Protein AF-A0A7J8VJ59-F1 (afdb_monomer_lite)

Foldseek 3Di:
DAVDDDDDDDDPVSCCCDCPVVNLVNVFADQDPLCCLPPVHQLNLVRHGDDPSNVVVVVCCCVPPVDPVNVVVLVVVLVVLVVVLVVVVVVCVVVVHDDDVVVSVVVSVQQSCCCSPQVDGDDPLDDCPVLVVVSVVLVPDDFCCSNPVVCNVVTPSVVVSVVSSVVVVPRPCDPRPDDDDPDDDDPPDDDPDDPDDPPDDDDDDDDDDDDDDDDDPDPPVVVPPPPD

InterPro domains:
  IPR001128 Cytochrome P450 [PF00067] (1-154)
  IPR036396 Cytochrome P450 superfamily [G3DSA:1.10.630.10] (1-168)
  IPR036396 Cytochrome P450 superfamily [SSF48264] (1-158)

Sequence (228 aa):
LGNVPTIVVSSPEAAELFLKIHDVVFASRPKLQFADYVSYGNKGLAFAPYGSFWRTVRKWCTLQLLSSSKVELFEPIRRREVESLVDRIKRAAASGQVVDLSAKAVELMENIMYRMIIGRSKDDKFDLKPLIQQALRLSGHFNIADYVPFLAPLDLQRKILEHVWLGVMAMPLQPYSVGPTYSVKLPAKLPPLAPVSLSSWHLSPTPPSQISGPIVSTSASSYYRRLF

Organism: NCBI:txid34286

Radius of gyration: 25.22 Å; chains: 1; bounding box: 72×52×59 Å

Structure (mmCIF, N/CA/C/O backbone):
data_AF-A0A7J8VJ59-F1
#
_entry.id   AF-A0A7J8VJ59-F1
#
loop_
_atom_site.group_PDB
_atom_site.id
_atom_site.type_symbol
_atom_site.label_atom_id
_atom_site.label_alt_id
_atom_site.label_comp_id
_atom_site.label_asym_id
_atom_site.label_entity_id
_atom_site.label_seq_id
_atom_site.pdbx_PDB_ins_code
_atom_site.Cartn_x
_atom_site.Cartn_y
_atom_site.Cartn_z
_atom_site.occupancy
_atom_site.B_iso_or_equiv
_atom_site.auth_seq_id
_atom_site.auth_comp_id
_atom_site.auth_asym_id
_atom_site.auth_atom_id
_atom_site.pdbx_PDB_model_num
ATOM 1 N N . LEU A 1 1 ? -1.818 -11.986 -20.210 1.00 77.94 1 LEU A N 1
ATOM 2 C CA . LEU A 1 1 ? -3.258 -12.224 -20.040 1.00 77.94 1 LEU A CA 1
ATOM 3 C C . LEU A 1 1 ? -3.945 -11.541 -21.214 1.00 77.94 1 LEU A C 1
ATOM 5 O O . LEU A 1 1 ? -3.564 -10.422 -21.541 1.00 77.94 1 LEU A O 1
ATOM 9 N N . GLY A 1 2 ? -4.864 -12.225 -21.899 1.00 88.12 2 GLY A N 1
ATOM 10 C CA . GLY A 1 2 ? -5.264 -11.831 -23.256 1.00 88.12 2 GLY A CA 1
ATOM 11 C C . GLY A 1 2 ? -4.088 -11.952 -24.231 1.00 88.12 2 GLY A C 1
ATOM 12 O O . GLY A 1 2 ? -3.337 -12.924 -24.169 1.00 88.12 2 GLY A O 1
ATOM 13 N N . ASN A 1 3 ? -3.881 -10.933 -25.062 1.00 90.12 3 ASN A N 1
ATOM 14 C CA . ASN A 1 3 ? -2.797 -10.868 -26.048 1.00 90.12 3 ASN A CA 1
ATOM 15 C C . ASN A 1 3 ? -1.495 -10.273 -25.493 1.00 90.12 3 ASN A C 1
ATOM 17 O O . ASN A 1 3 ? -0.516 -10.141 -26.225 1.00 90.12 3 ASN A O 1
ATOM 21 N N . VAL A 1 4 ? -1.467 -9.906 -24.211 1.00 90.19 4 VAL A N 1
ATOM 22 C CA . VAL A 1 4 ? -0.255 -9.434 -23.539 1.00 90.19 4 VAL A CA 1
ATOM 23 C C . VAL A 1 4 ? 0.496 -10.636 -22.955 1.00 90.19 4 VAL A C 1
ATOM 25 O O . VAL A 1 4 ? -0.080 -11.354 -22.130 1.00 90.19 4 VAL A O 1
ATOM 28 N N . PRO A 1 5 ? 1.769 -10.882 -23.322 1.00 92.44 5 PRO A N 1
ATOM 29 C CA . PRO A 1 5 ? 2.584 -11.912 -22.684 1.00 92.44 5 PRO A CA 1
ATOM 30 C C . PRO A 1 5 ? 2.655 -11.698 -21.170 1.00 92.44 5 PRO A C 1
ATOM 32 O O . PRO A 1 5 ? 2.843 -10.581 -20.689 1.00 92.44 5 PRO A O 1
ATOM 35 N N . THR A 1 6 ? 2.460 -12.757 -20.389 1.00 92.69 6 THR A N 1
ATOM 36 C CA . THR A 1 6 ? 2.455 -12.658 -18.925 1.00 92.69 6 THR A CA 1
ATOM 37 C C . THR A 1 6 ? 3.069 -13.898 -18.318 1.00 92.69 6 THR A C 1
ATOM 39 O O . THR A 1 6 ? 2.738 -15.013 -18.711 1.00 92.69 6 THR A O 1
ATOM 42 N N . ILE A 1 7 ? 3.935 -13.679 -17.336 1.00 93.38 7 ILE A N 1
ATOM 43 C CA . ILE A 1 7 ? 4.539 -14.729 -16.527 1.00 93.38 7 ILE A CA 1
ATOM 44 C C . ILE A 1 7 ? 3.836 -14.708 -15.174 1.00 93.38 7 ILE A C 1
ATOM 46 O O . ILE A 1 7 ? 3.768 -13.663 -14.525 1.00 93.38 7 ILE A O 1
ATOM 50 N N . VAL A 1 8 ? 3.297 -15.854 -14.765 1.00 95.19 8 VAL A N 1
ATOM 51 C CA . VAL A 1 8 ? 2.696 -16.029 -13.440 1.00 95.19 8 VAL A CA 1
ATOM 52 C C . VAL A 1 8 ? 3.742 -16.659 -12.530 1.00 95.19 8 VAL A C 1
ATOM 54 O O . VAL A 1 8 ? 4.253 -17.736 -12.821 1.00 95.19 8 VAL A O 1
ATOM 57 N N . VAL A 1 9 ? 4.066 -15.973 -11.436 1.00 95.50 9 VAL A N 1
ATOM 58 C CA . VAL A 1 9 ? 5.012 -16.447 -10.421 1.00 95.50 9 VAL A CA 1
ATOM 59 C C . VAL A 1 9 ? 4.211 -16.966 -9.230 1.00 95.50 9 VAL A C 1
ATOM 61 O O . VAL A 1 9 ? 3.488 -16.199 -8.599 1.00 95.50 9 VAL A O 1
ATOM 64 N N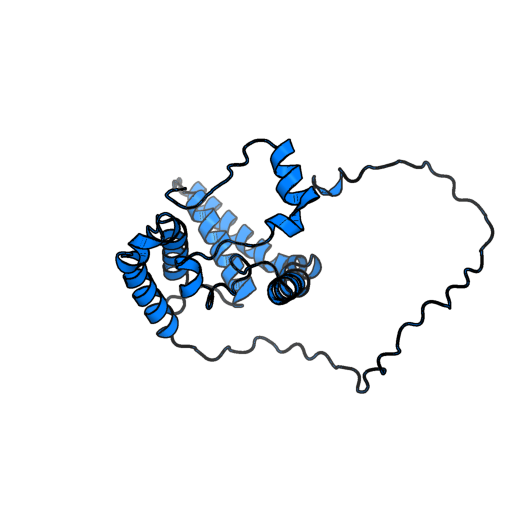 . SER A 1 10 ? 4.320 -18.264 -8.935 1.00 96.69 10 SER A N 1
ATOM 65 C CA . SER A 1 10 ? 3.472 -18.950 -7.943 1.00 96.69 10 SER A CA 1
ATOM 66 C C . SER A 1 10 ? 4.243 -19.794 -6.920 1.00 96.69 10 SER A C 1
ATOM 68 O O . SER A 1 10 ? 3.649 -20.644 -6.263 1.00 96.69 10 SER A O 1
ATOM 70 N N . SER A 1 11 ? 5.552 -19.574 -6.770 1.00 98.06 11 SER A N 1
ATOM 71 C CA . SER A 1 11 ? 6.395 -20.235 -5.760 1.00 98.06 11 SER A CA 1
ATOM 72 C C . SER A 1 11 ? 7.291 -19.217 -5.043 1.00 98.06 11 SER A C 1
ATOM 74 O O . SER A 1 11 ? 7.758 -18.286 -5.712 1.00 98.06 11 SER A O 1
ATOM 76 N N . PRO A 1 12 ? 7.588 -19.390 -3.741 1.00 98.06 12 PRO A N 1
ATOM 77 C CA . PRO A 1 12 ? 8.478 -18.498 -2.995 1.00 98.06 12 PRO A CA 1
ATOM 78 C C . PRO A 1 12 ? 9.868 -18.342 -3.623 1.00 98.06 12 PRO A C 1
ATOM 80 O O . PRO A 1 12 ? 10.374 -17.227 -3.709 1.00 98.06 12 PRO A O 1
ATOM 83 N N . GLU A 1 13 ? 10.452 -19.429 -4.128 1.00 97.88 13 GLU A N 1
ATOM 84 C CA . GLU A 1 13 ? 11.793 -19.452 -4.724 1.00 97.88 13 GLU A CA 1
ATOM 85 C C . GLU A 1 13 ? 11.830 -18.592 -5.994 1.00 97.88 13 GLU A C 1
ATOM 87 O O . GLU A 1 13 ? 12.698 -17.737 -6.171 1.00 97.88 13 GLU A O 1
ATOM 92 N N . ALA A 1 14 ? 10.826 -18.750 -6.860 1.00 97.06 14 ALA A N 1
ATOM 93 C CA . ALA A 1 14 ? 10.665 -17.892 -8.030 1.00 97.06 14 ALA A CA 1
ATOM 94 C C . ALA A 1 14 ? 10.356 -16.434 -7.645 1.00 97.06 14 ALA A C 1
ATOM 96 O O . ALA A 1 14 ? 10.884 -15.516 -8.266 1.00 97.06 14 ALA A O 1
ATOM 97 N N . ALA A 1 15 ? 9.554 -16.184 -6.607 1.00 97.06 15 ALA A N 1
ATOM 98 C CA . ALA A 1 15 ? 9.306 -14.822 -6.135 1.00 97.06 15 ALA A CA 1
ATOM 99 C C . ALA A 1 15 ? 10.597 -14.147 -5.638 1.00 97.06 15 ALA A C 1
ATOM 101 O O . ALA A 1 15 ? 10.807 -12.969 -5.923 1.00 97.06 15 ALA A O 1
ATOM 102 N N . GLU A 1 16 ? 11.491 -14.881 -4.969 1.00 97.75 16 GLU A N 1
ATOM 103 C CA . GLU A 1 16 ? 12.802 -14.371 -4.556 1.00 97.75 16 GLU A CA 1
ATOM 104 C C . GLU A 1 16 ? 13.665 -13.976 -5.762 1.00 97.75 16 GLU A C 1
ATOM 106 O O . GLU A 1 16 ? 14.257 -12.890 -5.769 1.00 97.75 16 GLU A O 1
ATOM 111 N N . LEU A 1 17 ? 13.679 -14.797 -6.818 1.00 97.19 17 LEU A N 1
ATOM 112 C CA . LEU A 1 17 ? 14.404 -14.474 -8.050 1.00 97.19 17 LEU A CA 1
ATOM 113 C C . LEU A 1 17 ? 13.934 -13.140 -8.649 1.00 97.19 17 LEU A C 1
ATOM 115 O O . LEU A 1 17 ? 14.761 -12.296 -8.991 1.00 97.19 17 LEU A O 1
ATOM 119 N N . PHE A 1 18 ? 12.621 -12.917 -8.737 1.00 95.69 18 PHE A N 1
ATOM 120 C CA . PHE A 1 18 ? 12.052 -11.727 -9.380 1.00 95.69 18 PHE A CA 1
ATOM 121 C C . PHE A 1 18 ? 12.072 -10.478 -8.494 1.00 95.69 18 PHE A C 1
ATOM 123 O O . PHE A 1 18 ? 12.297 -9.380 -8.996 1.00 95.69 18 PHE A O 1
ATOM 130 N N . LEU A 1 19 ? 11.802 -10.620 -7.194 1.00 95.25 19 LEU A N 1
ATOM 131 C CA . LEU A 1 19 ? 11.564 -9.488 -6.290 1.00 95.25 19 LEU A CA 1
ATOM 132 C C . LEU A 1 19 ? 12.788 -9.082 -5.466 1.00 95.25 19 LEU A C 1
ATOM 134 O O . LEU A 1 19 ? 12.743 -8.038 -4.816 1.00 95.25 19 LEU A O 1
ATOM 138 N N . LYS 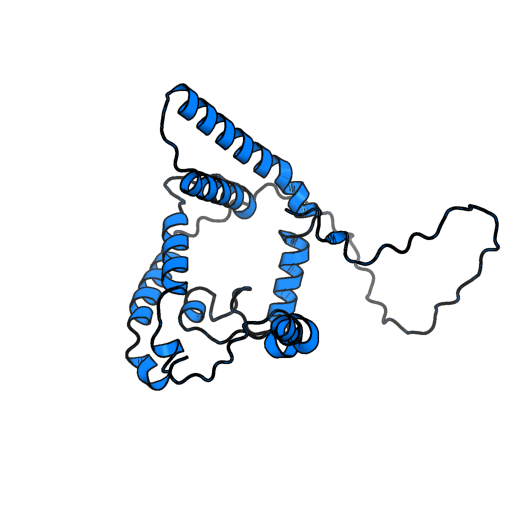A 1 20 ? 13.857 -9.888 -5.469 1.00 95.81 20 LYS A N 1
ATOM 139 C CA . LYS A 1 20 ? 15.080 -9.621 -4.699 1.00 95.81 20 LYS A CA 1
ATOM 140 C C . LYS A 1 20 ? 16.347 -9.760 -5.533 1.00 95.81 20 LYS A C 1
ATOM 142 O O . LYS A 1 20 ? 17.173 -8.858 -5.503 1.00 95.81 20 LYS A O 1
ATOM 147 N N . ILE A 1 21 ? 16.518 -10.868 -6.254 1.00 97.50 21 ILE A N 1
ATOM 148 C CA . ILE A 1 21 ? 17.768 -11.127 -6.995 1.00 97.50 21 ILE A CA 1
ATOM 149 C C . ILE A 1 21 ? 17.826 -10.288 -8.279 1.00 97.50 21 ILE A C 1
ATOM 151 O O . ILE A 1 21 ? 18.851 -9.682 -8.583 1.00 97.50 21 ILE A O 1
ATOM 155 N N . HIS A 1 22 ? 16.714 -10.214 -9.009 1.00 96.44 22 HIS A N 1
ATOM 156 C CA . HIS A 1 22 ? 16.568 -9.438 -10.244 1.00 96.44 22 HIS A CA 1
ATOM 157 C C . HIS A 1 22 ? 15.553 -8.297 -10.092 1.00 96.44 22 HIS A C 1
ATOM 159 O O . HIS A 1 22 ? 14.900 -7.897 -11.058 1.00 96.44 22 HIS A O 1
ATOM 165 N N . ASP A 1 23 ? 15.428 -7.757 -8.879 1.00 95.06 23 ASP A N 1
ATOM 166 C CA . ASP A 1 23 ? 14.403 -6.783 -8.502 1.00 95.06 23 ASP A CA 1
ATOM 167 C C . ASP A 1 23 ? 14.378 -5.552 -9.418 1.00 95.06 23 ASP A C 1
ATOM 169 O O . ASP A 1 23 ? 13.312 -5.157 -9.878 1.00 95.06 23 ASP A O 1
ATOM 173 N N . VAL A 1 24 ? 15.536 -4.985 -9.767 1.00 95.06 24 VAL A N 1
ATOM 174 C CA . VAL A 1 24 ? 15.641 -3.812 -10.650 1.00 95.06 24 VAL A CA 1
ATOM 175 C C . VAL A 1 24 ? 15.136 -4.107 -12.065 1.00 95.06 24 VAL A C 1
ATOM 177 O O . VAL A 1 24 ? 14.508 -3.240 -12.673 1.00 95.06 24 VAL A O 1
ATOM 180 N N . VAL A 1 25 ? 15.367 -5.319 -12.582 1.00 95.00 25 VAL A N 1
ATOM 181 C CA . VAL A 1 25 ? 14.930 -5.724 -13.932 1.00 95.00 25 VAL A CA 1
ATOM 182 C C . VAL A 1 25 ? 13.403 -5.786 -14.000 1.00 95.00 25 VAL A C 1
ATOM 184 O O . VAL A 1 25 ? 12.806 -5.320 -14.968 1.00 95.00 25 VAL A O 1
ATOM 187 N N . PHE A 1 26 ? 12.766 -6.287 -12.939 1.00 94.00 26 PHE A N 1
ATOM 188 C CA . PHE A 1 26 ? 11.311 -6.440 -12.847 1.00 94.00 26 PHE A CA 1
ATOM 189 C C . PHE A 1 26 ? 10.613 -5.307 -12.075 1.00 94.00 26 PHE A C 1
ATOM 191 O O . PHE A 1 26 ? 9.405 -5.358 -11.840 1.00 94.00 26 PHE A O 1
ATOM 198 N N . ALA A 1 27 ? 11.341 -4.256 -11.688 1.00 92.81 27 ALA A N 1
ATOM 199 C CA . ALA A 1 27 ? 10.789 -3.169 -10.883 1.00 92.81 27 ALA A CA 1
ATOM 200 C C . ALA A 1 27 ? 9.808 -2.285 -11.664 1.00 92.81 27 ALA A C 1
ATOM 202 O O . ALA A 1 27 ? 8.946 -1.641 -11.057 1.00 92.81 27 ALA A O 1
ATOM 203 N N . SER A 1 28 ? 9.942 -2.218 -12.991 1.00 93.50 28 SER A N 1
ATOM 204 C CA . SER A 1 28 ? 9.100 -1.353 -13.815 1.00 93.50 28 SER A CA 1
ATOM 205 C C . SER A 1 28 ? 7.656 -1.852 -13.871 1.00 93.50 28 SER A C 1
ATOM 207 O O . SER A 1 28 ? 7.400 -3.052 -13.946 1.00 93.50 28 SER A O 1
ATOM 209 N N . ARG A 1 29 ? 6.697 -0.925 -13.819 1.00 89.44 29 ARG A N 1
ATOM 210 C CA . ARG A 1 29 ? 5.266 -1.232 -13.901 1.00 89.44 29 ARG A CA 1
ATOM 211 C C . ARG A 1 29 ? 4.780 -1.177 -15.351 1.00 89.44 29 ARG A C 1
ATOM 213 O O . ARG A 1 29 ? 5.228 -0.302 -16.098 1.00 89.44 29 ARG A O 1
ATOM 220 N N . PRO A 1 30 ? 3.873 -2.084 -15.760 1.00 86.88 30 PRO A N 1
ATOM 221 C CA . PRO A 1 30 ? 3.202 -1.957 -17.045 1.00 86.88 30 PRO A CA 1
ATOM 222 C C . PRO A 1 30 ? 2.362 -0.677 -17.056 1.00 86.88 30 PRO A C 1
ATOM 224 O O . PRO A 1 30 ? 1.820 -0.271 -16.027 1.00 86.88 30 PRO A O 1
ATOM 227 N N . LYS A 1 31 ? 2.250 -0.042 -18.224 1.00 83.81 31 LYS A N 1
ATOM 228 C CA . LYS A 1 31 ? 1.341 1.092 -18.403 1.00 83.81 31 LYS A CA 1
ATOM 229 C C . LYS A 1 31 ? -0.087 0.565 -18.418 1.00 83.81 31 LYS A C 1
ATOM 231 O O . LYS A 1 31 ? -0.412 -0.257 -19.269 1.00 83.81 31 LYS A O 1
ATOM 236 N N . LEU A 1 32 ? -0.900 1.043 -17.484 1.00 83.94 32 LEU A N 1
ATOM 237 C CA . LEU A 1 32 ? -2.322 0.720 -17.393 1.00 83.94 32 LEU A CA 1
ATOM 238 C C . LEU A 1 32 ? -3.135 1.942 -17.810 1.00 83.94 32 LEU A C 1
ATOM 240 O O . LEU A 1 32 ? -2.814 3.052 -17.367 1.00 83.94 32 LEU A O 1
ATOM 244 N N . GLN A 1 33 ? -4.203 1.741 -18.589 1.00 81.81 33 GLN A N 1
ATOM 245 C CA . GLN A 1 33 ? -5.102 2.835 -18.978 1.00 81.81 33 GLN A CA 1
ATOM 246 C C . GLN A 1 33 ? -5.648 3.554 -17.744 1.00 81.81 33 GLN A C 1
ATOM 248 O O . GLN A 1 33 ? -5.539 4.771 -17.640 1.00 81.81 33 GLN A O 1
ATOM 253 N N . PHE A 1 34 ? -6.141 2.806 -16.752 1.00 82.81 34 PHE A N 1
ATOM 254 C CA . PHE A 1 34 ? -6.623 3.359 -15.482 1.00 82.81 34 PHE A CA 1
ATOM 255 C C . PHE A 1 34 ? -5.631 4.354 -14.859 1.00 82.81 34 PHE A C 1
ATOM 257 O O . PHE A 1 34 ? -5.996 5.474 -14.493 1.00 82.81 34 PHE A O 1
ATOM 264 N N . ALA A 1 35 ? -4.362 3.957 -14.773 1.00 83.00 35 ALA A N 1
ATOM 265 C CA . ALA A 1 35 ? -3.328 4.741 -14.124 1.00 83.00 35 ALA A CA 1
ATOM 266 C C . ALA A 1 35 ? -2.921 5.989 -14.927 1.00 83.00 35 ALA A C 1
ATOM 268 O O . ALA A 1 35 ? -2.471 6.964 -14.319 1.00 83.00 35 ALA A O 1
ATOM 269 N N . ASP A 1 36 ? -3.124 6.029 -16.247 1.00 81.38 36 ASP A N 1
ATOM 270 C CA . ASP A 1 36 ? -2.938 7.265 -17.015 1.00 81.38 36 ASP A CA 1
ATOM 271 C C . ASP A 1 36 ? -3.906 8.362 -16.549 1.00 81.38 36 ASP A C 1
ATOM 273 O O . ASP A 1 36 ? -3.476 9.490 -16.295 1.00 81.38 36 ASP A O 1
ATOM 277 N N . TYR A 1 37 ? -5.176 8.015 -16.328 1.00 77.06 37 TYR A N 1
ATOM 278 C CA . TYR A 1 37 ? -6.196 8.972 -15.895 1.00 77.06 37 TYR A CA 1
ATOM 279 C C . TYR A 1 37 ? -6.046 9.365 -14.425 1.00 77.06 37 TYR A C 1
ATOM 281 O O . TYR A 1 37 ? -6.072 10.550 -14.094 1.00 77.06 37 TYR A O 1
ATOM 289 N N . VAL A 1 38 ? -5.870 8.392 -13.524 1.00 75.50 38 VAL A N 1
ATOM 290 C CA . VAL A 1 38 ? -5.923 8.673 -12.077 1.00 75.50 38 VAL A CA 1
ATOM 291 C C . VAL A 1 38 ? -4.580 9.044 -11.454 1.00 75.50 38 VAL A C 1
ATOM 293 O O . VAL A 1 38 ? -4.546 9.532 -10.328 1.00 75.50 38 VAL A O 1
ATOM 296 N N . SER A 1 39 ? -3.460 8.797 -12.143 1.00 78.38 39 SER A N 1
ATOM 297 C CA . SER A 1 39 ? -2.120 8.968 -11.566 1.00 78.38 39 SER A CA 1
ATOM 298 C C . SER A 1 39 ? -1.230 9.947 -12.338 1.00 78.38 39 SER A C 1
ATOM 300 O O . SER A 1 39 ? -0.014 9.778 -12.392 1.00 78.38 39 SER A O 1
ATOM 302 N N . TYR A 1 40 ? -1.827 11.004 -12.899 1.00 75.88 40 TYR A N 1
ATOM 303 C CA . TYR A 1 40 ? -1.125 12.067 -13.636 1.00 75.88 40 TYR A CA 1
ATOM 304 C C . TYR A 1 40 ? -0.258 11.526 -14.788 1.00 75.88 40 TYR A C 1
ATOM 306 O O . TYR A 1 40 ? 0.919 11.881 -14.912 1.00 75.88 40 TYR A O 1
ATOM 314 N N . GLY A 1 41 ? -0.828 10.640 -15.612 1.00 76.94 41 GLY A N 1
ATOM 315 C CA . GLY A 1 41 ? -0.111 9.990 -16.709 1.00 76.94 41 GLY A CA 1
ATOM 316 C C . GLY A 1 41 ? 0.919 8.978 -16.212 1.00 76.94 41 GLY A C 1
ATOM 317 O O . GLY A 1 41 ? 2.097 9.088 -16.558 1.00 76.94 41 GLY A O 1
ATOM 318 N N . ASN A 1 42 ? 0.504 8.041 -15.346 1.00 75.44 42 ASN A N 1
ATOM 319 C CA . ASN A 1 42 ? 1.384 7.016 -14.769 1.00 75.44 42 ASN A CA 1
ATOM 320 C C . ASN A 1 42 ? 2.579 7.592 -13.977 1.00 75.44 42 ASN A C 1
ATOM 322 O O . ASN A 1 42 ? 3.679 7.051 -14.006 1.00 75.44 42 ASN A O 1
ATOM 326 N N . LYS A 1 43 ? 2.402 8.707 -13.263 1.00 80.81 43 LYS A N 1
ATOM 327 C CA . LYS A 1 43 ? 3.428 9.301 -12.381 1.00 80.81 43 LYS A CA 1
ATOM 328 C C . LYS A 1 43 ? 3.177 9.036 -10.897 1.00 80.81 43 LYS A C 1
ATOM 330 O O . LYS A 1 43 ? 4.029 9.355 -10.069 1.00 80.81 43 LYS A O 1
ATOM 335 N N . GLY A 1 44 ? 2.039 8.442 -10.538 1.00 83.50 44 GLY A N 1
ATOM 336 C CA . GLY A 1 44 ? 1.786 8.011 -9.165 1.00 83.50 44 GLY A CA 1
ATOM 337 C C . GLY A 1 44 ? 2.786 6.942 -8.726 1.00 83.50 44 GLY A C 1
ATOM 338 O O . GLY A 1 44 ? 3.099 6.032 -9.489 1.00 83.50 44 GLY A O 1
ATOM 339 N N . LEU A 1 45 ? 3.260 7.017 -7.478 1.00 87.62 45 LEU A N 1
ATOM 340 C CA . LEU A 1 45 ? 4.299 6.126 -6.939 1.00 87.62 45 LEU A CA 1
ATOM 341 C C . LEU A 1 45 ? 3.994 4.624 -7.137 1.00 87.62 45 LEU A C 1
ATOM 343 O O . LEU A 1 45 ? 4.917 3.833 -7.328 1.00 87.62 45 LEU A O 1
ATOM 347 N N . ALA A 1 46 ? 2.714 4.240 -7.113 1.00 87.31 46 ALA A N 1
ATOM 348 C CA . ALA A 1 46 ? 2.267 2.859 -7.291 1.00 87.31 46 ALA A CA 1
ATOM 349 C C . ALA A 1 46 ? 2.331 2.352 -8.748 1.00 87.31 46 ALA A C 1
ATOM 351 O O . ALA A 1 46 ? 2.510 1.152 -8.958 1.00 87.31 46 ALA A O 1
ATOM 352 N N . PHE A 1 47 ? 2.201 3.246 -9.733 1.00 87.38 47 PHE A N 1
ATOM 353 C CA . PHE A 1 47 ? 2.027 2.899 -11.151 1.00 87.38 47 PHE A CA 1
ATOM 354 C C . PHE A 1 47 ? 3.162 3.394 -12.050 1.00 87.38 47 PHE A C 1
ATOM 356 O O . PHE A 1 47 ? 3.273 2.967 -13.195 1.00 87.38 47 PHE A O 1
ATOM 363 N N . ALA A 1 48 ? 4.023 4.274 -11.540 1.00 90.44 48 ALA A N 1
ATOM 364 C CA . ALA A 1 48 ? 5.102 4.832 -12.332 1.00 90.44 48 ALA A CA 1
ATOM 365 C C . ALA A 1 48 ? 6.135 3.778 -12.757 1.00 90.44 48 ALA A C 1
ATOM 367 O O . ALA A 1 48 ? 6.525 2.929 -11.945 1.00 90.44 48 ALA A O 1
ATOM 368 N N . PRO A 1 49 ? 6.615 3.843 -14.016 1.00 91.69 49 PRO A N 1
ATOM 369 C CA . PRO A 1 49 ? 7.689 2.983 -14.478 1.00 91.69 49 PRO A CA 1
ATOM 370 C C . PRO A 1 49 ? 8.958 3.257 -13.670 1.00 91.69 49 PRO A C 1
ATOM 372 O O . PRO A 1 49 ? 9.213 4.380 -13.216 1.00 91.69 49 PRO A O 1
ATOM 375 N N . TYR A 1 50 ? 9.774 2.222 -13.496 1.00 92.94 50 TYR A N 1
ATOM 376 C CA . TYR A 1 50 ? 11.004 2.358 -12.730 1.00 92.94 50 TYR A CA 1
ATOM 377 C C . TYR A 1 50 ? 11.979 3.285 -13.463 1.00 92.94 50 TYR A C 1
ATOM 379 O O . TYR A 1 50 ? 12.225 3.145 -14.659 1.00 92.94 50 TYR A O 1
ATOM 387 N N . GLY A 1 51 ? 12.547 4.247 -12.739 1.00 93.00 51 GLY A N 1
ATOM 388 C CA . GLY A 1 51 ? 13.440 5.253 -13.303 1.00 93.00 51 GLY A CA 1
ATOM 389 C C . GLY A 1 51 ? 13.921 6.254 -12.258 1.00 93.00 51 GLY A C 1
ATOM 390 O O . GLY A 1 51 ? 13.625 6.130 -11.068 1.00 93.00 51 GLY A O 1
ATOM 391 N N . SER A 1 52 ? 14.672 7.268 -12.691 1.00 94.12 52 SER A N 1
ATOM 392 C CA . SER A 1 52 ? 15.190 8.326 -11.808 1.00 94.12 52 SER A CA 1
ATOM 393 C C . SER A 1 52 ? 14.073 9.052 -11.053 1.00 94.12 52 SER A C 1
ATOM 395 O O . SER A 1 52 ? 14.174 9.211 -9.839 1.00 94.12 52 SER A O 1
ATOM 397 N N . PHE A 1 53 ? 12.986 9.416 -11.739 1.00 91.69 53 PHE A N 1
ATOM 398 C CA . PHE A 1 53 ? 11.815 10.047 -11.129 1.00 91.69 53 PHE A CA 1
ATOM 399 C C . PHE A 1 53 ? 11.206 9.178 -10.022 1.00 91.69 53 PHE A C 1
ATOM 401 O O . PHE A 1 53 ? 11.121 9.618 -8.876 1.00 91.69 53 PHE A O 1
ATOM 408 N N . TRP A 1 54 ? 10.853 7.927 -10.335 1.00 93.81 54 TRP A N 1
ATOM 409 C CA . TRP A 1 54 ? 10.243 7.013 -9.368 1.00 93.81 54 TRP A CA 1
ATOM 410 C C . TRP A 1 54 ? 11.148 6.773 -8.155 1.00 93.81 54 TRP A C 1
ATOM 412 O O . TRP A 1 54 ? 10.680 6.831 -7.019 1.00 93.81 54 TRP A O 1
ATOM 422 N N . ARG A 1 55 ? 12.459 6.576 -8.368 1.00 94.69 55 ARG A N 1
ATOM 423 C CA . ARG A 1 55 ? 13.429 6.391 -7.274 1.00 94.69 55 ARG A CA 1
ATOM 424 C C . ARG A 1 55 ? 13.492 7.607 -6.361 1.00 94.69 55 ARG A C 1
ATOM 426 O O . ARG A 1 55 ? 13.518 7.451 -5.141 1.00 94.69 55 ARG A O 1
ATOM 433 N N . THR A 1 56 ? 13.490 8.803 -6.944 1.00 94.88 56 THR A N 1
ATOM 434 C CA . THR A 1 56 ? 13.456 10.056 -6.192 1.00 94.88 56 THR A CA 1
ATOM 435 C C . THR A 1 56 ? 12.175 10.139 -5.374 1.00 94.88 56 THR A C 1
ATOM 437 O O . THR A 1 56 ? 12.262 10.207 -4.152 1.00 94.88 56 THR A O 1
ATOM 440 N N . VAL A 1 57 ? 10.995 10.040 -5.991 1.00 93.56 57 VAL A N 1
ATOM 441 C CA . VAL A 1 57 ? 9.711 10.120 -5.270 1.00 93.56 57 VAL A CA 1
ATOM 442 C C . VAL A 1 57 ? 9.626 9.067 -4.163 1.00 93.56 57 VAL A C 1
ATOM 444 O O . VAL A 1 57 ? 9.297 9.410 -3.029 1.00 93.56 57 VAL A O 1
ATOM 447 N N . ARG A 1 58 ? 10.016 7.813 -4.436 1.00 94.31 58 ARG A N 1
ATOM 448 C CA . ARG A 1 58 ? 10.063 6.748 -3.423 1.00 94.31 58 ARG A CA 1
ATOM 449 C C . ARG A 1 58 ? 10.952 7.132 -2.245 1.00 94.31 58 ARG A C 1
ATOM 451 O O . ARG A 1 58 ? 10.519 7.011 -1.104 1.00 94.31 58 ARG A O 1
ATOM 458 N N . LYS A 1 59 ? 12.162 7.635 -2.505 1.00 95.00 59 LYS A N 1
ATOM 459 C CA . LYS A 1 59 ? 13.087 8.097 -1.461 1.00 95.00 59 LYS A CA 1
ATOM 460 C C . LYS A 1 59 ? 12.479 9.228 -0.628 1.00 95.00 59 LYS A C 1
ATOM 462 O O . LYS A 1 59 ? 12.573 9.187 0.596 1.00 95.00 59 LYS A O 1
ATOM 467 N N . TRP A 1 60 ? 11.836 10.206 -1.265 1.00 93.69 60 TRP A N 1
ATOM 468 C CA . TRP A 1 60 ? 11.152 11.297 -0.564 1.00 93.69 60 TRP A CA 1
ATOM 469 C C . TRP A 1 60 ? 10.024 10.775 0.327 1.00 93.69 60 TRP A C 1
ATOM 471 O O . TRP A 1 60 ? 9.994 11.113 1.507 1.00 93.69 60 TRP A O 1
ATOM 481 N N . CYS A 1 61 ? 9.155 9.899 -0.184 1.00 92.12 61 CYS A N 1
ATOM 482 C CA . CYS A 1 61 ? 8.094 9.282 0.612 1.00 92.12 61 CYS A CA 1
ATOM 483 C C . CYS A 1 61 ? 8.661 8.492 1.800 1.00 92.12 61 CYS A C 1
ATOM 485 O O . CYS A 1 61 ? 8.208 8.678 2.928 1.00 92.12 61 CYS A O 1
ATOM 487 N N . THR A 1 62 ? 9.687 7.664 1.582 1.00 93.81 62 THR A N 1
ATOM 488 C CA . THR A 1 62 ? 10.332 6.893 2.654 1.00 93.81 62 THR A CA 1
ATOM 489 C C . THR A 1 62 ? 10.919 7.796 3.736 1.00 93.81 62 THR A C 1
ATOM 491 O O . THR A 1 62 ? 10.718 7.534 4.914 1.00 93.81 62 THR A O 1
ATOM 494 N N . LEU A 1 63 ? 11.623 8.867 3.370 1.00 92.19 63 LEU A N 1
ATOM 495 C CA . LEU A 1 63 ? 12.293 9.724 4.351 1.00 92.19 63 LEU A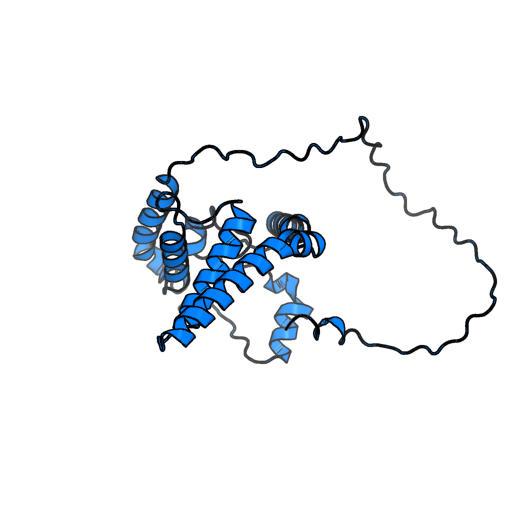 CA 1
ATOM 496 C C . LEU A 1 63 ? 11.330 10.684 5.059 1.00 92.19 63 LEU A C 1
ATOM 498 O O . LEU A 1 63 ? 11.440 10.891 6.267 1.00 92.19 63 LEU A O 1
ATOM 502 N N . GLN A 1 64 ? 10.395 11.276 4.317 1.00 89.31 64 GLN A N 1
ATOM 503 C CA . GLN A 1 64 ? 9.590 12.400 4.802 1.00 89.31 64 GLN A CA 1
ATOM 504 C C . GLN A 1 64 ? 8.207 12.003 5.308 1.00 89.31 64 GLN A C 1
ATOM 506 O O . GLN A 1 64 ? 7.640 12.737 6.116 1.00 89.31 64 GLN A O 1
ATOM 511 N N . LEU A 1 65 ? 7.663 10.872 4.853 1.00 87.50 65 LEU A N 1
ATOM 512 C CA . LEU A 1 65 ? 6.304 10.440 5.197 1.00 87.50 65 LEU A CA 1
ATOM 513 C C . LEU A 1 65 ? 6.299 9.136 5.997 1.00 87.50 65 LEU A C 1
ATOM 515 O O . LEU A 1 65 ? 5.523 9.005 6.938 1.00 87.50 65 LEU A O 1
ATOM 519 N N . LEU A 1 66 ? 7.167 8.188 5.633 1.00 89.31 66 LEU A N 1
ATOM 520 C CA . LEU A 1 66 ? 7.134 6.809 6.135 1.00 89.31 66 LEU A CA 1
ATOM 521 C C . LEU A 1 66 ? 8.345 6.435 7.002 1.00 89.31 66 LEU A C 1
ATOM 523 O O . LEU A 1 66 ? 8.559 5.257 7.277 1.00 89.31 66 LEU A O 1
ATOM 527 N N . SER A 1 67 ? 9.157 7.407 7.421 1.00 93.69 67 SER A N 1
ATOM 528 C CA . SER A 1 67 ? 10.290 7.141 8.311 1.00 93.69 67 SER A CA 1
ATOM 529 C C . SER A 1 67 ? 9.805 6.852 9.730 1.00 93.69 67 SER A C 1
ATOM 531 O O . SER A 1 67 ? 8.759 7.354 10.140 1.00 93.69 67 SER A O 1
ATOM 533 N N . SER A 1 68 ? 10.575 6.084 10.508 1.00 94.12 68 SER A N 1
ATOM 534 C CA . SER A 1 68 ? 10.201 5.713 11.884 1.00 94.12 68 SER A CA 1
ATOM 535 C C . SER A 1 68 ? 9.858 6.933 12.738 1.00 94.12 68 SER A C 1
ATOM 537 O O . SER A 1 68 ? 8.815 6.958 13.377 1.00 94.12 68 SER A O 1
ATOM 539 N N . SER A 1 69 ? 10.651 8.003 12.631 1.00 93.56 69 SER A N 1
ATOM 540 C CA . SER A 1 69 ? 10.387 9.269 13.325 1.00 93.56 69 SER A CA 1
ATOM 541 C C . SER A 1 69 ? 9.042 9.898 12.933 1.00 93.56 69 SER A C 1
ATOM 543 O O . SER A 1 69 ? 8.327 10.417 13.786 1.00 93.56 69 SER A O 1
ATOM 545 N N . LYS A 1 70 ? 8.646 9.832 11.654 1.00 90.12 70 LYS A N 1
ATOM 546 C CA . LYS A 1 70 ? 7.335 10.328 11.202 1.00 90.12 70 LYS A CA 1
ATOM 547 C C . LYS A 1 70 ? 6.205 9.424 11.682 1.00 90.12 70 LYS A C 1
ATOM 549 O O . LYS A 1 70 ? 5.171 9.921 12.118 1.00 90.12 70 LYS A O 1
ATOM 554 N N . VAL A 1 71 ? 6.403 8.109 11.657 1.00 90.62 71 VAL A N 1
ATOM 555 C CA . VAL A 1 71 ? 5.432 7.146 12.194 1.00 90.62 71 VAL A CA 1
ATOM 556 C C . VAL A 1 71 ? 5.220 7.366 13.695 1.00 90.62 71 VAL A C 1
ATOM 558 O O . VAL A 1 71 ? 4.075 7.348 14.150 1.00 90.62 71 VAL A O 1
ATOM 561 N N . GLU A 1 72 ? 6.282 7.627 14.454 1.00 93.69 72 GLU A N 1
ATOM 562 C CA . GLU A 1 72 ? 6.228 7.981 15.877 1.00 93.69 72 GLU A CA 1
ATOM 563 C C . GLU A 1 72 ? 5.543 9.331 16.107 1.00 93.69 72 GLU A C 1
ATOM 565 O O . GLU A 1 72 ? 4.708 9.450 16.996 1.00 93.69 72 GLU A O 1
ATOM 570 N N . LEU A 1 73 ? 5.789 10.329 15.255 1.00 91.12 73 LEU A N 1
ATOM 571 C CA . LEU A 1 73 ? 5.117 11.629 15.348 1.00 91.12 73 LEU A CA 1
ATOM 572 C C . LEU A 1 73 ? 3.582 11.510 15.277 1.00 91.12 73 LEU A C 1
ATOM 574 O O . LEU A 1 73 ? 2.865 12.236 15.963 1.00 91.12 73 LEU A O 1
ATOM 578 N N . PHE A 1 74 ? 3.066 10.583 14.466 1.00 90.62 74 PHE A N 1
ATOM 579 C CA . PHE A 1 74 ? 1.624 10.341 14.312 1.00 90.62 74 PHE A CA 1
ATOM 580 C C . PHE A 1 74 ? 1.045 9.328 15.310 1.00 90.62 74 PHE A C 1
ATOM 582 O O . PHE A 1 74 ? -0.145 9.011 15.258 1.00 90.62 74 PHE A O 1
ATOM 589 N N . GLU A 1 75 ? 1.866 8.809 16.218 1.00 94.19 75 GLU A N 1
ATOM 590 C CA . GLU A 1 75 ? 1.467 7.838 17.232 1.00 94.19 75 GLU A CA 1
ATOM 591 C C . GLU A 1 75 ? 0.295 8.334 18.111 1.00 94.19 75 GLU A C 1
ATOM 593 O O . GLU A 1 75 ? -0.694 7.601 18.215 1.00 94.19 75 GLU A O 1
ATOM 598 N N . PRO A 1 76 ? 0.272 9.589 18.612 1.00 94.88 76 PRO A N 1
ATOM 599 C CA . PRO A 1 76 ? -0.849 10.083 19.417 1.00 94.88 76 PRO A CA 1
ATOM 600 C C . PRO A 1 76 ? -2.180 10.114 18.655 1.00 94.88 76 PRO A C 1
ATOM 602 O O . PRO A 1 76 ? -3.239 9.884 19.239 1.00 94.88 76 PRO A O 1
ATOM 605 N N . ILE A 1 77 ? -2.135 10.373 17.342 1.00 93.25 77 ILE A N 1
ATOM 606 C CA . ILE A 1 77 ? -3.325 10.376 16.483 1.00 93.25 77 ILE A CA 1
ATOM 607 C C . ILE A 1 77 ? -3.877 8.957 16.354 1.00 93.25 77 ILE A C 1
ATOM 609 O O . ILE A 1 77 ? -5.075 8.749 16.544 1.00 93.25 77 ILE A O 1
ATOM 613 N N . ARG A 1 78 ? -3.009 7.977 16.071 1.00 94.50 78 ARG A N 1
ATOM 614 C CA . ARG A 1 78 ? -3.422 6.572 15.963 1.00 94.50 78 ARG A CA 1
ATOM 615 C C . ARG A 1 78 ? -3.989 6.058 17.280 1.00 94.50 78 ARG A C 1
ATOM 617 O O . ARG A 1 78 ? -5.061 5.461 17.263 1.00 94.50 78 ARG A O 1
ATOM 624 N N . ARG A 1 79 ? -3.319 6.338 18.407 1.00 96.56 79 ARG A N 1
ATOM 625 C CA . ARG A 1 79 ? -3.799 5.947 19.739 1.00 96.56 79 ARG A CA 1
ATOM 626 C C . ARG A 1 79 ? -5.207 6.485 19.992 1.00 96.56 79 ARG A C 1
ATOM 628 O O . ARG A 1 79 ? -6.100 5.704 20.299 1.00 96.56 79 ARG A O 1
ATOM 635 N N . ARG A 1 80 ? -5.426 7.785 19.768 1.00 95.50 80 ARG A N 1
ATOM 636 C CA . ARG A 1 80 ? -6.732 8.428 19.977 1.00 95.50 80 ARG A CA 1
ATOM 637 C C . ARG A 1 80 ? -7.847 7.793 19.141 1.00 95.50 80 ARG A C 1
ATOM 639 O O . ARG A 1 80 ? -8.947 7.582 19.644 1.00 95.50 80 ARG A O 1
ATOM 646 N N . GLU A 1 81 ? -7.595 7.514 17.863 1.00 95.25 81 GLU A N 1
ATOM 647 C CA . GLU A 1 81 ? -8.609 6.9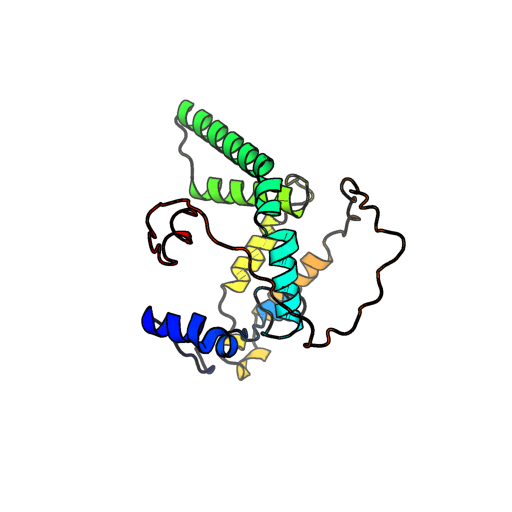08 16.988 1.00 95.25 81 GLU A CA 1
ATOM 648 C C . GLU A 1 81 ? -8.918 5.453 17.383 1.00 95.25 81 GLU A C 1
ATOM 650 O O . GLU A 1 81 ? -10.080 5.041 17.354 1.00 95.25 81 GLU A O 1
ATOM 655 N N . VAL A 1 82 ? -7.906 4.694 17.823 1.00 96.94 82 VAL A N 1
ATOM 656 C CA . VAL A 1 82 ? -8.086 3.330 18.347 1.00 96.94 82 VAL A CA 1
ATOM 657 C C . VAL A 1 82 ? -8.889 3.343 19.647 1.00 96.94 82 VAL A C 1
ATOM 659 O O . VAL A 1 82 ? -9.868 2.608 19.752 1.00 96.94 82 VAL A O 1
ATOM 662 N N . GLU A 1 83 ? -8.536 4.199 20.609 1.00 97.50 83 GLU A N 1
ATOM 663 C CA . GLU A 1 83 ? -9.276 4.363 21.871 1.00 97.50 83 GLU A CA 1
ATOM 664 C C . GLU A 1 83 ? -10.745 4.715 21.605 1.00 97.50 83 GLU A C 1
ATOM 666 O O . GLU A 1 83 ? -11.653 4.057 22.114 1.00 97.50 83 GLU A O 1
ATOM 671 N N . SER A 1 84 ? -10.992 5.672 20.704 1.00 95.88 84 SER A N 1
ATOM 672 C CA . SER A 1 84 ? -12.346 6.054 20.295 1.00 95.88 84 SER A CA 1
ATOM 673 C C . SER A 1 84 ? -13.128 4.896 19.666 1.00 95.88 84 SER A C 1
ATOM 675 O O . SER A 1 84 ? -14.334 4.751 19.896 1.00 95.88 84 SER A O 1
ATOM 677 N N . LEU A 1 85 ? -12.478 4.053 18.856 1.00 96.06 85 LEU A N 1
ATOM 678 C CA . LEU A 1 85 ? -13.122 2.861 18.311 1.00 96.06 85 LEU A CA 1
ATOM 679 C C . LEU A 1 85 ? -13.455 1.848 19.414 1.00 96.06 85 LEU A C 1
ATOM 681 O O . LEU A 1 85 ? -14.585 1.363 19.459 1.00 96.06 85 LEU A O 1
ATOM 685 N N . VAL A 1 86 ? -12.506 1.555 20.305 1.00 97.06 86 VAL A N 1
ATOM 686 C CA . VAL A 1 86 ? -12.696 0.615 21.418 1.00 97.06 86 VAL A CA 1
ATOM 687 C C . VAL A 1 86 ? -13.864 1.051 22.299 1.00 97.06 86 VAL A C 1
ATOM 689 O O . VAL A 1 86 ? -14.726 0.236 22.619 1.00 97.06 86 VAL A O 1
ATOM 692 N N . ASP A 1 87 ? -13.961 2.337 22.624 1.00 97.06 87 ASP A N 1
ATOM 693 C CA . ASP A 1 87 ? -15.063 2.870 23.424 1.00 97.06 87 ASP A CA 1
ATOM 694 C C . ASP A 1 87 ? -16.420 2.744 22.722 1.00 97.06 87 ASP A C 1
ATOM 696 O O . ASP A 1 87 ? -17.430 2.437 23.359 1.00 97.06 87 ASP A O 1
ATOM 700 N N . ARG A 1 88 ? -16.465 2.942 21.398 1.00 95.19 88 ARG A N 1
ATOM 701 C CA . ARG A 1 88 ? -17.685 2.720 20.603 1.00 95.19 88 ARG A CA 1
ATOM 702 C C . ARG A 1 88 ? -18.097 1.250 20.605 1.00 95.19 88 ARG A C 1
ATOM 704 O O . ARG A 1 88 ? -19.280 0.969 20.772 1.00 95.19 88 ARG A O 1
ATOM 711 N N . ILE A 1 89 ? -17.140 0.332 20.467 1.00 96.00 89 ILE A N 1
ATOM 712 C CA . ILE A 1 89 ? -17.396 -1.113 20.515 1.00 96.00 89 ILE A CA 1
ATOM 713 C C . ILE A 1 89 ? -17.889 -1.525 21.907 1.00 96.00 89 ILE A C 1
ATOM 715 O O . ILE A 1 89 ? -18.882 -2.236 22.003 1.00 96.00 89 ILE A O 1
ATOM 719 N N . LYS A 1 90 ? -17.270 -1.031 22.989 1.00 96.25 90 LYS A N 1
ATOM 720 C CA . LYS A 1 90 ? -17.719 -1.292 24.368 1.00 96.25 90 LYS A CA 1
ATOM 721 C C . LYS A 1 90 ? -19.164 -0.849 24.597 1.00 96.25 90 LYS A C 1
ATOM 723 O O . LYS A 1 90 ? -19.939 -1.591 25.191 1.00 96.25 90 LYS A O 1
ATOM 728 N N . ARG A 1 91 ? -19.540 0.338 24.107 1.00 96.25 91 ARG A N 1
ATOM 729 C CA . ARG A 1 91 ? -20.924 0.834 24.201 1.00 96.25 91 ARG A CA 1
ATOM 730 C C . ARG A 1 91 ? -21.908 -0.033 23.420 1.00 96.25 91 ARG A C 1
ATOM 732 O O . ARG A 1 91 ? -22.966 -0.342 23.950 1.00 96.25 91 ARG A O 1
ATOM 739 N N . ALA A 1 92 ? -21.551 -0.438 22.202 1.00 94.94 92 ALA A N 1
ATOM 740 C CA . ALA A 1 92 ? -22.375 -1.336 21.395 1.00 94.94 92 ALA A CA 1
ATOM 741 C C . ALA A 1 92 ? -22.533 -2.718 22.056 1.00 94.94 92 ALA A C 1
ATOM 743 O O . ALA A 1 92 ? -23.624 -3.277 22.080 1.00 94.94 92 ALA A O 1
ATOM 744 N N . ALA A 1 93 ? -21.467 -3.244 22.665 1.00 94.69 93 ALA A N 1
ATOM 745 C CA . ALA A 1 93 ? -21.525 -4.492 23.420 1.00 94.69 93 ALA A CA 1
ATOM 746 C C . ALA A 1 93 ? -22.440 -4.372 24.650 1.00 94.69 93 ALA A C 1
ATOM 748 O O . ALA A 1 93 ? -23.254 -5.259 24.895 1.00 94.69 93 ALA A O 1
ATOM 749 N N . ALA A 1 94 ? -22.360 -3.259 25.388 1.00 96.12 94 ALA A N 1
ATOM 750 C CA . ALA A 1 94 ? -23.224 -2.999 26.541 1.00 96.12 94 ALA A CA 1
ATOM 751 C C . ALA A 1 94 ? -24.715 -2.899 26.169 1.00 96.12 94 ALA A C 1
ATOM 753 O O . ALA A 1 94 ? -25.570 -3.226 26.985 1.00 96.12 94 ALA A O 1
ATOM 754 N N . SER A 1 95 ? -25.034 -2.476 24.942 1.00 95.75 95 SER A N 1
ATOM 755 C CA . SER A 1 95 ? -26.400 -2.440 24.409 1.00 95.75 95 SER A CA 1
ATOM 756 C C . SER A 1 95 ? -26.807 -3.712 23.650 1.00 95.75 95 SER A C 1
ATOM 758 O O . SER A 1 95 ? -27.889 -3.743 23.066 1.00 95.75 95 SER A O 1
ATOM 760 N N . GLY A 1 96 ? -25.966 -4.755 23.638 1.00 94.94 96 GLY A N 1
ATOM 761 C CA . GLY A 1 96 ? -26.237 -6.015 22.935 1.00 94.94 96 GLY A CA 1
ATOM 762 C C . GLY A 1 96 ? -26.282 -5.888 21.407 1.00 94.94 96 GLY A C 1
ATOM 763 O O . GLY A 1 96 ? -26.873 -6.731 20.736 1.00 94.94 96 GLY A O 1
ATOM 764 N N . GLN A 1 97 ? -25.694 -4.832 20.840 1.00 96.25 97 GLN A N 1
ATOM 765 C CA . GLN A 1 97 ? -25.690 -4.587 19.400 1.00 96.25 97 GLN A CA 1
ATOM 766 C C . GLN A 1 97 ? -24.669 -5.468 18.673 1.00 96.25 97 GLN A C 1
ATOM 768 O O . GLN A 1 97 ? -23.526 -5.624 19.104 1.00 96.25 97 GLN A O 1
ATOM 773 N N . VAL A 1 98 ? -25.063 -5.977 17.504 1.00 94.94 98 VAL A N 1
ATOM 774 C CA . VAL A 1 98 ? -24.145 -6.632 16.564 1.00 94.94 98 VAL A CA 1
ATOM 775 C C . VAL A 1 98 ? -23.320 -5.566 15.845 1.00 94.94 98 VAL A C 1
ATOM 777 O O . VAL A 1 98 ? -23.866 -4.596 15.318 1.00 94.94 98 VAL A O 1
ATOM 780 N N . VAL A 1 99 ? -21.999 -5.748 15.813 1.00 94.25 99 VAL A N 1
ATOM 781 C CA . VAL A 1 99 ? -21.055 -4.805 15.201 1.00 94.25 99 VAL A CA 1
ATOM 782 C C . VAL A 1 99 ? -20.307 -5.475 14.055 1.00 94.25 99 VAL A C 1
ATOM 784 O O . VAL A 1 99 ? -19.687 -6.520 14.237 1.00 94.25 99 VAL A O 1
ATOM 787 N N . ASP A 1 100 ? -20.298 -4.827 12.892 1.00 94.94 100 ASP A N 1
ATOM 788 C CA . ASP A 1 100 ? -19.413 -5.181 11.782 1.00 94.94 100 ASP A CA 1
ATOM 789 C C . ASP A 1 100 ? -17.993 -4.647 12.051 1.00 94.94 100 ASP A C 1
ATOM 791 O O . ASP A 1 100 ? -17.709 -3.451 11.914 1.00 94.94 100 ASP A O 1
ATOM 795 N N . LEU A 1 101 ? -17.090 -5.544 12.454 1.00 94.06 101 LEU A N 1
ATOM 796 C CA . LEU A 1 101 ? -15.694 -5.205 12.739 1.00 94.06 101 LEU A CA 1
ATOM 797 C C . LEU A 1 101 ? -14.902 -4.832 11.480 1.00 94.06 101 LEU A C 1
ATOM 799 O O . LEU A 1 101 ? -13.994 -4.005 11.568 1.00 94.06 101 LEU A O 1
ATOM 803 N N . SER A 1 102 ? -15.246 -5.384 10.314 1.00 93.25 102 SER A N 1
ATOM 804 C CA . SER A 1 102 ? -14.588 -5.050 9.049 1.00 93.25 102 SER A CA 1
ATOM 805 C C . SER A 1 102 ? -14.897 -3.609 8.653 1.00 93.25 102 SER A C 1
ATOM 807 O O . SER A 1 102 ? -13.978 -2.835 8.377 1.00 93.25 102 SER A O 1
ATOM 809 N N . ALA A 1 103 ? -16.168 -3.204 8.723 1.00 91.00 103 ALA A N 1
ATOM 810 C CA . ALA A 1 103 ? -16.566 -1.818 8.490 1.00 91.00 103 ALA A CA 1
ATOM 811 C C . ALA A 1 103 ? -15.904 -0.856 9.490 1.00 91.00 103 ALA A C 1
ATOM 813 O O . ALA A 1 103 ? -15.455 0.228 9.111 1.00 91.00 103 ALA A O 1
ATOM 814 N N . LYS A 1 104 ? -15.786 -1.259 10.763 1.00 93.00 104 LYS A N 1
ATOM 815 C CA . LYS A 1 104 ? -15.126 -0.452 11.798 1.00 93.00 104 LYS A CA 1
ATOM 816 C C . LYS A 1 104 ? -13.615 -0.327 11.617 1.00 93.00 104 LYS A C 1
ATOM 818 O O . LYS A 1 104 ? -13.078 0.753 11.861 1.00 93.00 104 LYS A O 1
ATOM 823 N N . ALA A 1 105 ? -12.938 -1.375 11.154 1.00 92.81 105 ALA A N 1
ATOM 824 C CA . ALA A 1 105 ? -11.518 -1.319 10.817 1.00 92.81 105 ALA A CA 1
ATOM 825 C C . ALA A 1 105 ? -11.258 -0.371 9.635 1.00 92.81 105 ALA A C 1
ATOM 827 O O . ALA A 1 105 ? -10.334 0.441 9.686 1.00 92.81 105 ALA A O 1
ATOM 828 N N . VAL A 1 106 ? -12.107 -0.419 8.602 1.00 89.69 106 VAL A N 1
ATOM 829 C CA . VAL A 1 106 ? -12.039 0.520 7.470 1.00 89.69 106 VAL A CA 1
ATOM 830 C C . VAL A 1 106 ? -12.259 1.957 7.943 1.00 89.69 106 VAL A C 1
ATOM 832 O O . VAL A 1 106 ? -11.460 2.830 7.617 1.00 89.69 106 VAL A O 1
ATOM 835 N N . GLU A 1 107 ? -13.276 2.200 8.773 1.00 90.44 107 GLU A N 1
ATOM 836 C CA . GLU A 1 107 ? -13.556 3.528 9.336 1.00 90.44 107 GLU A CA 1
ATOM 837 C C . GLU A 1 107 ? -12.379 4.074 10.168 1.00 90.44 107 GLU A C 1
ATOM 839 O O . GLU A 1 107 ? -12.052 5.258 10.086 1.00 90.44 107 GLU A O 1
ATOM 844 N N . LEU A 1 108 ? -11.718 3.215 10.949 1.00 93.25 108 LEU A N 1
ATOM 845 C CA . LEU A 1 108 ? -10.527 3.572 11.720 1.00 93.25 108 LEU A CA 1
ATOM 846 C C . LEU A 1 108 ? -9.367 3.991 10.810 1.00 93.25 108 LEU A C 1
ATOM 848 O O . LEU A 1 108 ? -8.765 5.043 11.028 1.00 93.25 108 LEU A O 1
ATOM 852 N N . MET A 1 109 ? -9.061 3.186 9.787 1.00 91.06 109 MET A N 1
ATOM 853 C CA . MET A 1 109 ? -8.003 3.502 8.824 1.00 91.06 109 MET A CA 1
ATOM 854 C C . MET A 1 109 ? -8.295 4.811 8.091 1.00 91.06 109 MET A C 1
ATOM 856 O O . MET A 1 109 ? -7.401 5.646 7.964 1.00 91.06 109 MET A O 1
ATOM 860 N N . GLU A 1 110 ? -9.544 5.018 7.662 1.00 88.06 110 GLU A N 1
ATOM 861 C CA . GLU A 1 110 ? -10.000 6.272 7.060 1.00 88.06 110 GLU A CA 1
ATOM 862 C C . GLU A 1 110 ? -9.706 7.451 7.996 1.00 88.06 110 GLU A C 1
ATOM 864 O O . GLU A 1 110 ? -8.948 8.347 7.628 1.00 88.06 110 GLU A O 1
ATOM 869 N N . ASN A 1 111 ? -10.222 7.438 9.228 1.00 90.25 111 ASN A N 1
ATOM 870 C CA . ASN A 1 111 ? -10.046 8.552 10.162 1.00 90.25 111 ASN A CA 1
ATOM 871 C C . ASN A 1 111 ? -8.566 8.861 10.452 1.00 90.25 111 ASN A C 1
ATOM 873 O O . ASN A 1 111 ? -8.176 10.032 10.499 1.00 90.25 111 ASN A O 1
ATOM 877 N N . ILE A 1 112 ? -7.733 7.826 10.611 1.00 91.81 112 ILE A N 1
ATOM 878 C CA . ILE A 1 112 ? -6.286 7.982 10.802 1.00 91.81 112 ILE A CA 1
ATOM 879 C C . ILE A 1 112 ? -5.658 8.659 9.578 1.00 91.81 112 ILE A C 1
ATOM 881 O O . ILE A 1 112 ? -4.945 9.651 9.736 1.00 91.81 112 ILE A O 1
ATOM 885 N N . MET A 1 113 ? -5.938 8.173 8.363 1.00 88.69 113 MET A N 1
ATOM 886 C CA . MET A 1 113 ? -5.389 8.747 7.128 1.00 88.69 113 MET A CA 1
ATOM 887 C C . MET A 1 113 ? -5.813 10.203 6.933 1.00 88.69 113 MET A C 1
ATOM 889 O O . MET A 1 113 ? -4.972 11.041 6.616 1.00 88.69 113 MET A O 1
ATOM 893 N N . TYR A 1 114 ? -7.083 10.527 7.182 1.00 87.38 114 TYR A N 1
ATOM 894 C CA . TYR A 1 114 ? -7.599 11.895 7.108 1.00 87.38 114 TYR A CA 1
ATOM 895 C C . TYR A 1 114 ? -6.817 12.850 8.007 1.00 87.38 114 TYR A C 1
ATOM 897 O O . TYR A 1 114 ? -6.325 13.886 7.556 1.00 87.38 114 TYR A O 1
ATOM 905 N N . ARG A 1 115 ? -6.619 12.470 9.270 1.00 88.19 115 ARG A N 1
ATOM 906 C CA . ARG A 1 115 ? -5.865 13.300 10.210 1.00 88.19 115 ARG A CA 1
ATOM 907 C C . ARG A 1 115 ? -4.383 13.378 9.868 1.00 88.19 115 ARG A C 1
ATOM 909 O O . ARG A 1 115 ? -3.800 14.445 10.013 1.00 88.19 115 ARG A O 1
ATOM 916 N N . MET A 1 116 ? -3.775 12.282 9.417 1.00 87.88 116 MET A N 1
ATOM 917 C CA . MET A 1 116 ? -2.344 12.245 9.102 1.00 87.88 116 MET A CA 1
ATOM 918 C C . MET A 1 116 ? -1.993 13.009 7.820 1.00 87.88 116 MET A C 1
ATOM 920 O O . MET A 1 116 ? -0.970 13.685 7.781 1.00 87.88 116 MET A O 1
ATOM 924 N N . ILE A 1 117 ? -2.821 12.907 6.776 1.00 84.56 117 ILE A N 1
ATOM 925 C CA . ILE A 1 117 ? -2.544 13.490 5.453 1.00 84.56 117 ILE A CA 1
ATOM 926 C C . ILE A 1 117 ? -3.075 14.924 5.356 1.00 84.56 117 ILE A C 1
ATOM 928 O O . ILE A 1 117 ? -2.432 15.788 4.765 1.00 84.56 117 ILE A O 1
ATOM 932 N N . ILE A 1 118 ? -4.255 15.177 5.922 1.00 82.69 118 ILE A N 1
ATOM 933 C CA . ILE A 1 118 ? -5.037 16.401 5.689 1.00 82.69 118 ILE A CA 1
ATOM 934 C C . ILE A 1 118 ? -5.041 17.285 6.942 1.00 82.69 118 ILE A C 1
ATOM 936 O O . ILE A 1 118 ? -5.335 18.473 6.871 1.00 82.69 118 ILE A O 1
ATOM 940 N N . GLY A 1 119 ? -4.699 16.726 8.107 1.00 84.81 119 GLY A N 1
ATOM 941 C CA . GLY A 1 119 ? -4.670 17.453 9.378 1.00 84.81 119 GLY A CA 1
ATOM 942 C C . GLY A 1 119 ? -6.048 17.672 10.008 1.00 84.81 119 GLY A C 1
ATOM 943 O O . GLY A 1 119 ? -6.138 18.280 11.072 1.00 84.81 119 GLY A O 1
ATOM 944 N N . ARG A 1 120 ? -7.125 17.166 9.393 1.00 82.44 120 ARG A N 1
ATOM 945 C CA . ARG A 1 120 ? -8.508 17.323 9.868 1.00 82.44 120 ARG A CA 1
ATOM 946 C C . ARG A 1 120 ? -9.301 16.024 9.780 1.00 82.44 120 ARG A C 1
ATOM 948 O O . ARG A 1 120 ? -8.921 15.102 9.066 1.00 82.44 120 ARG A O 1
ATOM 955 N N . SER A 1 121 ? -10.401 15.961 10.523 1.00 80.62 121 SER A N 1
ATOM 956 C CA . SER A 1 121 ? -11.391 14.890 10.387 1.00 80.62 121 SER A CA 1
ATOM 957 C C . SER A 1 121 ? -12.178 15.035 9.081 1.00 80.62 121 SER A C 1
ATOM 959 O O . SER A 1 121 ? -12.247 16.130 8.525 1.00 80.62 121 SER A O 1
ATOM 961 N N . LYS A 1 122 ? -12.803 13.943 8.629 1.00 75.06 122 LYS A N 1
ATOM 962 C CA . LYS A 1 122 ? -13.835 13.987 7.583 1.00 75.06 122 LYS A CA 1
ATOM 963 C C . LYS A 1 122 ? -14.995 14.903 7.997 1.00 75.06 122 LYS A C 1
ATOM 965 O O . LYS A 1 122 ? -15.371 14.914 9.171 1.00 75.06 122 LYS A O 1
ATOM 970 N N . ASP A 1 123 ? -15.549 15.631 7.036 1.00 76.25 123 ASP A N 1
ATOM 971 C CA . ASP A 1 123 ? -16.769 16.429 7.175 1.00 76.25 123 ASP A CA 1
ATOM 972 C C . ASP A 1 123 ? -17.623 16.306 5.901 1.00 76.25 123 ASP A C 1
ATOM 974 O O . ASP A 1 123 ? -17.141 15.817 4.877 1.00 76.25 123 ASP A O 1
ATOM 978 N N . ASP A 1 124 ? -18.886 16.739 5.956 1.00 71.44 124 ASP A N 1
ATOM 979 C CA . ASP A 1 124 ? -19.839 16.593 4.842 1.00 71.44 124 ASP A CA 1
ATOM 980 C C . ASP A 1 124 ? -19.412 17.342 3.568 1.00 71.44 124 ASP A C 1
ATOM 982 O O . ASP A 1 124 ? -19.873 17.028 2.472 1.00 71.44 124 ASP A O 1
ATOM 986 N N . LYS A 1 125 ? -18.529 18.341 3.690 1.00 70.88 125 LYS A N 1
ATOM 987 C CA . LYS A 1 125 ? -18.003 19.108 2.551 1.00 70.88 125 LYS A CA 1
ATOM 988 C C . LYS A 1 125 ? -16.744 18.472 1.968 1.00 70.88 125 LYS A C 1
ATOM 990 O O . LYS A 1 125 ? -16.318 18.855 0.879 1.00 70.88 125 LYS A O 1
ATOM 995 N N . PHE A 1 126 ? -16.135 17.535 2.685 1.00 71.44 126 PHE A N 1
ATOM 996 C CA . PHE A 1 126 ? -14.840 16.974 2.362 1.00 71.44 126 PHE A CA 1
ATOM 997 C C . PHE A 1 126 ? -14.774 15.476 2.690 1.00 71.44 126 PHE A C 1
ATOM 999 O O . PHE A 1 126 ? -14.013 15.011 3.548 1.00 71.44 126 PHE A O 1
ATOM 1006 N N . ASP A 1 127 ? -15.558 14.710 1.929 1.00 76.75 127 ASP A N 1
ATOM 1007 C CA . ASP A 1 127 ? -15.515 13.253 1.897 1.00 76.75 127 ASP A CA 1
ATOM 1008 C C . ASP A 1 127 ? -14.905 12.737 0.576 1.00 76.75 127 ASP A C 1
ATOM 1010 O O . ASP A 1 127 ? -15.457 12.876 -0.513 1.00 76.75 127 ASP A O 1
ATOM 1014 N N . LEU A 1 128 ? -13.726 12.132 0.688 1.00 77.56 128 LEU A N 1
ATOM 1015 C CA . LEU A 1 128 ? -12.927 11.505 -0.360 1.00 77.56 128 LEU A CA 1
ATOM 1016 C C . LEU A 1 128 ? -13.234 10.012 -0.449 1.00 77.56 128 LEU A C 1
ATOM 1018 O O . LEU A 1 128 ? -12.835 9.372 -1.419 1.00 77.56 128 LEU A O 1
ATOM 1022 N N . LYS A 1 129 ? -13.937 9.438 0.534 1.00 80.12 129 LYS A N 1
ATOM 1023 C CA . LYS A 1 129 ? -14.342 8.035 0.532 1.00 80.12 129 LYS A CA 1
ATOM 1024 C C . LYS A 1 129 ? -15.047 7.610 -0.759 1.00 80.12 129 LYS A C 1
ATOM 1026 O O . LYS A 1 129 ? -14.609 6.602 -1.317 1.00 80.12 129 LYS A O 1
ATOM 1031 N N . PRO A 1 130 ? -16.066 8.326 -1.285 1.00 81.81 130 PRO A N 1
ATOM 1032 C CA . PRO A 1 130 ? -16.716 7.915 -2.530 1.00 81.81 130 PRO A CA 1
ATOM 1033 C C . PRO A 1 130 ? -15.731 7.890 -3.704 1.00 81.81 130 PRO A C 1
ATOM 1035 O O . PRO A 1 130 ? -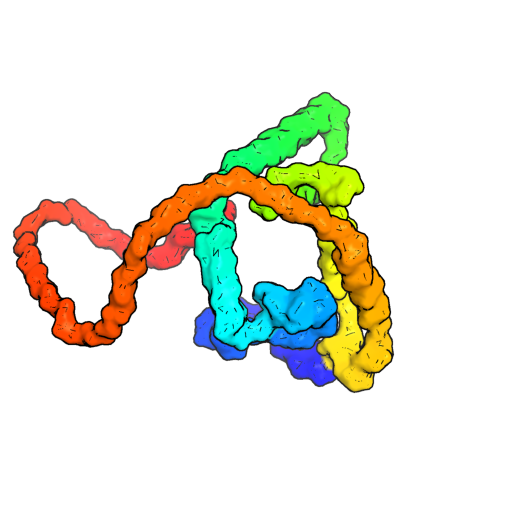15.722 6.931 -4.475 1.00 81.81 130 PRO A O 1
ATOM 1038 N N . LEU A 1 131 ? -14.835 8.878 -3.790 1.00 79.44 131 LEU A N 1
ATOM 1039 C CA . LEU A 1 131 ? -13.811 8.935 -4.834 1.00 79.44 131 LEU A CA 1
ATOM 1040 C C . LEU A 1 131 ? -12.787 7.804 -4.711 1.00 79.44 131 LEU A C 1
ATOM 1042 O O . LEU A 1 131 ? -12.472 7.154 -5.704 1.00 79.44 131 LEU A O 1
ATOM 1046 N N . ILE A 1 132 ? -12.293 7.529 -3.501 1.00 81.19 132 ILE A N 1
ATOM 1047 C CA . ILE A 1 132 ? -11.335 6.447 -3.242 1.00 81.19 132 ILE A CA 1
ATOM 1048 C C . ILE A 1 132 ? -11.972 5.092 -3.561 1.00 81.19 132 ILE A C 1
ATOM 1050 O O . ILE A 1 132 ? -11.350 4.261 -4.219 1.00 81.19 132 ILE A O 1
ATOM 1054 N N . GLN A 1 133 ? -13.222 4.867 -3.151 1.00 83.88 133 GLN A N 1
ATOM 1055 C CA . GLN A 1 133 ? -13.943 3.635 -3.462 1.00 83.88 133 GLN A CA 1
ATOM 1056 C C . GLN A 1 133 ? -14.167 3.472 -4.964 1.00 83.88 133 GLN A C 1
ATOM 1058 O O . GLN A 1 133 ? -13.994 2.372 -5.488 1.00 83.88 133 GLN A O 1
ATOM 1063 N N . GLN A 1 134 ? -14.515 4.547 -5.670 1.00 82.19 134 GLN A N 1
ATOM 1064 C CA . GLN A 1 134 ? -14.671 4.515 -7.118 1.00 82.19 134 GLN A CA 1
ATOM 1065 C C . GLN A 1 134 ? -13.336 4.239 -7.820 1.00 82.19 134 GLN A C 1
ATOM 1067 O O . GLN A 1 134 ? -13.285 3.388 -8.706 1.00 82.19 134 GLN A O 1
ATOM 1072 N N . ALA A 1 135 ? -12.245 4.872 -7.382 1.00 81.31 135 ALA A N 1
ATOM 1073 C CA . ALA A 1 135 ? -10.905 4.628 -7.907 1.00 81.31 135 ALA A CA 1
ATOM 1074 C C . ALA A 1 135 ? -10.453 3.177 -7.672 1.00 81.31 135 ALA A C 1
ATOM 1076 O O . ALA A 1 135 ? -9.984 2.527 -8.602 1.00 81.31 135 ALA A O 1
ATOM 1077 N N . LEU A 1 136 ? -10.650 2.635 -6.464 1.00 84.12 136 LEU A N 1
ATOM 1078 C CA . LEU A 1 136 ? -10.327 1.240 -6.147 1.00 84.12 136 LEU A CA 1
ATOM 1079 C C . LEU A 1 136 ? -11.158 0.267 -6.984 1.00 84.12 136 LEU A C 1
ATOM 1081 O O . LEU A 1 136 ? -10.601 -0.668 -7.558 1.00 84.12 136 LEU A O 1
ATOM 1085 N N . ARG A 1 137 ? -12.467 0.510 -7.122 1.00 84.44 137 ARG A N 1
ATOM 1086 C CA . ARG A 1 137 ? -13.329 -0.291 -8.000 1.00 84.44 137 ARG A CA 1
ATOM 1087 C C . ARG A 1 137 ? -12.796 -0.280 -9.424 1.00 84.44 137 ARG A C 1
ATOM 1089 O O . ARG A 1 137 ? -12.594 -1.349 -9.984 1.00 84.44 137 ARG A O 1
ATOM 1096 N N . LEU A 1 138 ? -12.521 0.893 -9.989 1.00 82.06 138 LEU A N 1
ATOM 1097 C CA . LEU A 1 138 ? -12.028 1.018 -11.362 1.00 82.06 138 LEU A CA 1
ATOM 1098 C C . LEU A 1 138 ? -10.652 0.376 -11.561 1.00 82.06 138 LEU A C 1
ATOM 1100 O O . LEU A 1 138 ? -10.444 -0.248 -12.596 1.00 82.06 138 LEU A O 1
ATOM 1104 N N . SER A 1 139 ? -9.764 0.445 -10.563 1.00 82.25 139 SER A N 1
ATOM 1105 C CA . SER A 1 139 ? -8.461 -0.231 -10.604 1.00 82.25 139 SER A CA 1
ATOM 1106 C C . SER A 1 139 ? -8.564 -1.757 -10.656 1.00 82.25 139 SER A C 1
ATOM 1108 O O . SER A 1 139 ? -7.683 -2.408 -11.206 1.00 82.25 139 SER A O 1
ATOM 1110 N N . GLY A 1 140 ? -9.629 -2.326 -10.080 1.00 81.56 140 GLY A N 1
ATOM 1111 C CA . GLY A 1 140 ? -9.876 -3.768 -10.054 1.00 81.56 140 GLY A CA 1
ATOM 1112 C C . GLY A 1 140 ? -10.761 -4.276 -11.194 1.00 81.56 140 GLY A C 1
ATOM 1113 O O . GLY A 1 140 ? -10.906 -5.486 -11.350 1.00 81.56 140 GLY A O 1
ATOM 1114 N N . HIS A 1 141 ? -11.379 -3.384 -11.974 1.00 81.38 141 HIS A N 1
ATOM 1115 C CA . HIS A 1 141 ? -12.209 -3.780 -13.110 1.00 81.38 141 HIS A CA 1
ATOM 1116 C C . HIS A 1 141 ? -11.347 -4.214 -14.296 1.00 81.38 141 HIS A C 1
ATOM 1118 O O . HIS A 1 141 ? -10.270 -3.676 -14.546 1.00 81.38 141 HIS A O 1
ATOM 1124 N N . PHE A 1 142 ? -11.860 -5.180 -15.053 1.00 80.25 142 PHE A N 1
ATOM 1125 C CA . PHE A 1 142 ? -11.254 -5.614 -16.302 1.00 80.25 142 PHE A CA 1
ATOM 1126 C C . PHE A 1 142 ? -11.305 -4.489 -17.347 1.00 80.25 142 PHE A C 1
ATOM 1128 O O . PHE A 1 142 ? -12.395 -4.053 -17.722 1.00 80.25 142 PHE A O 1
ATOM 1135 N N . ASN A 1 143 ? -10.135 -4.076 -17.842 1.00 84.50 143 ASN A N 1
ATOM 1136 C CA . ASN A 1 143 ? -10.003 -3.144 -18.957 1.00 84.50 143 ASN A CA 1
ATOM 1137 C C . ASN A 1 143 ? -9.587 -3.883 -20.231 1.00 84.50 143 ASN A C 1
ATOM 1139 O O . ASN A 1 143 ? -8.471 -4.391 -20.308 1.00 84.50 143 ASN A O 1
ATOM 1143 N N . ILE A 1 144 ? -10.431 -3.902 -21.265 1.00 86.00 144 ILE A N 1
ATOM 1144 C CA . ILE A 1 144 ? -10.120 -4.631 -22.504 1.00 86.00 144 ILE A CA 1
ATOM 1145 C C . ILE A 1 144 ? -8.852 -4.122 -23.204 1.00 86.00 144 ILE A C 1
ATOM 1147 O O . ILE A 1 144 ? -8.130 -4.925 -23.791 1.00 86.00 144 ILE A O 1
ATOM 1151 N N . ALA A 1 145 ? -8.534 -2.829 -23.102 1.00 86.44 145 ALA A N 1
ATOM 1152 C CA . ALA A 1 145 ? -7.337 -2.243 -23.696 1.00 86.44 145 ALA A CA 1
ATOM 1153 C C . ALA A 1 145 ? -6.044 -2.758 -23.044 1.00 86.44 145 ALA A C 1
ATOM 1155 O O . ALA A 1 145 ? -5.035 -2.900 -23.733 1.00 86.44 145 ALA A O 1
ATOM 1156 N N . ASP A 1 146 ? -6.080 -3.077 -21.745 1.00 86.69 146 ASP A N 1
ATOM 1157 C CA . ASP A 1 146 ? -4.913 -3.567 -21.001 1.00 86.69 146 ASP A CA 1
ATOM 1158 C C . ASP A 1 146 ? -4.593 -5.043 -21.322 1.00 86.69 146 ASP A C 1
ATOM 1160 O O . ASP A 1 146 ? -3.458 -5.482 -21.144 1.00 86.69 146 ASP A O 1
ATOM 1164 N N . TYR A 1 147 ? -5.566 -5.813 -21.830 1.00 87.00 147 TYR A N 1
ATOM 1165 C CA . TYR A 1 147 ? -5.396 -7.233 -22.182 1.00 87.00 147 TYR A CA 1
ATOM 1166 C C . TYR A 1 147 ? -5.370 -7.490 -23.694 1.00 87.00 147 TYR A C 1
ATOM 1168 O O . TYR A 1 147 ? -4.726 -8.435 -24.152 1.00 87.00 147 TYR A O 1
ATOM 1176 N N . VAL A 1 148 ? -6.070 -6.674 -24.484 1.00 89.81 148 VAL A N 1
ATOM 1177 C CA . VAL A 1 148 ? -6.218 -6.814 -25.938 1.00 89.81 148 VAL A CA 1
ATOM 1178 C C . VAL A 1 148 ? -6.029 -5.438 -26.600 1.00 89.81 148 VAL A C 1
ATOM 1180 O O . VAL A 1 148 ? -7.003 -4.788 -26.978 1.00 89.81 148 VAL A O 1
ATOM 1183 N N . PRO A 1 149 ? -4.776 -4.965 -26.769 1.00 86.69 149 PRO A N 1
ATOM 1184 C CA . PRO A 1 149 ? -4.498 -3.569 -27.128 1.00 86.69 149 PRO A CA 1
ATOM 1185 C C . PRO A 1 149 ? -5.129 -3.082 -28.440 1.00 86.69 149 PRO A C 1
ATOM 1187 O O . PRO A 1 149 ? -5.471 -1.909 -28.558 1.00 86.69 149 PRO A O 1
ATOM 1190 N N . PHE A 1 150 ? -5.340 -3.962 -29.424 1.00 87.19 150 PHE A N 1
ATOM 1191 C CA . PHE A 1 150 ? -5.991 -3.575 -30.683 1.00 87.19 150 PHE A CA 1
ATOM 1192 C C . PHE A 1 150 ? -7.492 -3.259 -30.520 1.00 87.19 150 PHE A C 1
ATOM 1194 O O . PHE A 1 150 ? -8.070 -2.603 -31.382 1.00 87.19 150 PHE A O 1
ATOM 1201 N N . LEU A 1 151 ? -8.114 -3.672 -29.409 1.00 86.94 151 LEU A N 1
ATOM 1202 C CA . LEU A 1 151 ? -9.488 -3.319 -29.036 1.00 86.94 151 LEU A CA 1
ATOM 1203 C C . LEU A 1 151 ? -9.563 -2.073 -28.142 1.00 86.94 151 LEU A C 1
ATOM 1205 O O . LEU A 1 151 ? -10.655 -1.694 -27.729 1.00 86.94 151 LEU A O 1
ATOM 1209 N N . ALA A 1 152 ? -8.442 -1.393 -27.872 1.00 84.12 152 ALA A N 1
ATOM 1210 C CA . ALA A 1 152 ? -8.423 -0.171 -27.068 1.00 84.12 152 ALA A CA 1
ATOM 1211 C C . ALA A 1 152 ? -9.403 0.932 -27.530 1.00 84.12 152 ALA A C 1
ATOM 1213 O O . ALA A 1 152 ? -9.953 1.616 -26.666 1.00 84.12 152 ALA A O 1
ATOM 1214 N N . PRO A 1 153 ? -9.695 1.123 -28.837 1.00 84.00 153 PRO A N 1
ATOM 1215 C CA . PRO A 1 153 ? -10.718 2.082 -29.267 1.00 84.00 153 PRO A CA 1
ATOM 1216 C C . PRO A 1 153 ? -12.138 1.770 -28.766 1.00 84.00 153 PRO A C 1
ATOM 1218 O O . PRO A 1 153 ? -12.973 2.670 -28.727 1.00 84.00 153 PRO A O 1
ATOM 1221 N N . LEU A 1 154 ? -12.415 0.517 -28.386 1.00 79.69 154 LEU A N 1
ATOM 1222 C CA . LEU A 1 154 ? -13.706 0.063 -27.862 1.00 79.69 154 LEU A CA 1
ATOM 1223 C C . LEU A 1 154 ? -13.770 0.085 -26.327 1.00 79.69 154 LEU A C 1
ATOM 1225 O O . LEU A 1 154 ? -14.763 -0.363 -25.755 1.00 79.69 154 LEU A O 1
ATOM 1229 N N . ASP A 1 155 ? -12.729 0.578 -25.649 1.00 77.75 155 ASP A N 1
ATOM 1230 C CA . ASP A 1 155 ? -12.681 0.578 -24.190 1.00 77.75 155 ASP A CA 1
ATOM 1231 C C . ASP A 1 155 ? -13.738 1.514 -23.582 1.00 77.75 155 ASP A C 1
ATOM 1233 O O . ASP A 1 155 ? -13.672 2.743 -23.677 1.00 77.75 155 ASP A O 1
ATOM 1237 N N . LEU A 1 156 ? -14.723 0.909 -22.918 1.00 70.88 156 LEU A N 1
ATOM 1238 C CA . LEU A 1 156 ? -15.805 1.606 -22.230 1.00 70.88 156 LEU A CA 1
ATOM 1239 C C . LEU A 1 156 ? -15.347 2.218 -20.898 1.00 70.88 156 LEU A C 1
ATOM 1241 O O . LEU A 1 156 ? -15.960 3.188 -20.444 1.00 70.88 156 LEU A O 1
ATOM 1245 N N . GLN A 1 157 ? -14.267 1.713 -20.283 1.00 71.94 157 GLN A N 1
ATOM 1246 C CA . GLN A 1 157 ? -13.738 2.301 -19.050 1.00 71.94 157 GLN A CA 1
ATOM 1247 C C . GLN A 1 157 ? -13.156 3.693 -19.279 1.00 71.94 157 GLN A C 1
ATOM 1249 O O . GLN A 1 157 ? -13.254 4.520 -18.374 1.00 71.94 157 GLN A O 1
ATOM 1254 N N . ARG A 1 158 ? -12.647 3.997 -20.482 1.00 70.81 158 ARG A N 1
ATOM 1255 C CA . ARG A 1 158 ? -12.219 5.352 -20.865 1.00 70.81 158 ARG A CA 1
ATOM 1256 C C . ARG A 1 158 ? -13.281 6.408 -20.545 1.00 70.81 158 ARG A C 1
ATOM 1258 O O . ARG A 1 158 ? -12.981 7.389 -19.873 1.00 70.81 158 ARG A O 1
ATOM 1265 N N . LYS A 1 159 ? -14.534 6.181 -20.953 1.00 68.62 159 LYS A N 1
ATOM 1266 C CA . LYS A 1 159 ? -15.639 7.135 -20.735 1.00 68.62 159 LYS A CA 1
ATOM 1267 C C . LYS A 1 159 ? -15.951 7.331 -19.250 1.00 68.62 159 LYS A C 1
ATOM 1269 O O . LYS A 1 159 ? -16.231 8.439 -18.807 1.00 68.62 159 LYS A O 1
ATOM 1274 N N . ILE A 1 160 ? -15.882 6.259 -18.460 1.00 70.56 160 ILE A N 1
ATOM 1275 C CA . ILE A 1 160 ? -16.113 6.326 -17.010 1.00 70.56 160 ILE A CA 1
ATOM 1276 C C . ILE A 1 160 ? -14.961 7.071 -16.318 1.00 70.56 160 ILE A C 1
ATOM 1278 O O . ILE A 1 160 ? -15.200 7.879 -15.423 1.00 70.56 160 ILE A O 1
ATOM 1282 N N . LEU A 1 161 ? -13.719 6.834 -16.746 1.00 69.88 161 LEU A N 1
ATOM 1283 C CA . LEU A 1 161 ? -12.534 7.502 -16.209 1.00 69.88 161 LEU A CA 1
ATOM 1284 C C . LEU A 1 161 ? -12.513 8.996 -16.534 1.00 69.88 161 LEU A C 1
ATOM 1286 O O . LEU A 1 161 ? -12.127 9.779 -15.672 1.00 69.88 161 LEU A O 1
ATOM 1290 N N . GLU A 1 162 ? -12.996 9.405 -17.708 1.00 69.50 162 GLU A N 1
ATOM 1291 C CA . GLU A 1 162 ? -13.202 10.819 -18.047 1.00 69.50 162 GLU A CA 1
ATOM 1292 C C . GLU A 1 162 ? -14.191 11.491 -17.084 1.00 69.50 162 GLU A C 1
ATOM 1294 O O . GLU A 1 162 ? -13.897 12.561 -16.554 1.00 69.50 162 GLU A O 1
ATOM 1299 N N . HIS A 1 163 ? -15.315 10.843 -16.762 1.00 66.94 163 HIS A N 1
ATOM 1300 C CA . HIS A 1 163 ? -16.259 11.366 -15.768 1.00 66.94 163 HIS A CA 1
ATOM 1301 C C . HIS A 1 163 ? -15.659 11.467 -14.360 1.00 66.94 163 HIS A C 1
ATOM 1303 O O . HIS A 1 163 ? -15.872 12.467 -13.675 1.00 66.94 163 HIS A O 1
ATOM 1309 N N . VAL A 1 164 ? -14.885 10.466 -13.925 1.00 66.00 164 VAL A N 1
ATOM 1310 C CA . VAL A 1 164 ? -14.181 10.516 -12.631 1.00 66.00 164 VAL A CA 1
ATOM 1311 C C . VAL A 1 164 ? -13.153 11.641 -12.610 1.00 66.00 164 VAL A C 1
ATOM 1313 O O . VAL A 1 164 ? -13.080 12.390 -11.639 1.00 66.00 164 VAL A O 1
ATOM 1316 N N . TRP A 1 165 ? -12.383 11.792 -13.685 1.00 66.88 165 TRP A N 1
ATOM 1317 C CA . TRP A 1 165 ? -11.365 12.828 -13.803 1.00 66.88 165 TRP A CA 1
ATOM 1318 C C . TRP A 1 165 ? -11.977 14.232 -13.782 1.00 66.88 165 TRP A C 1
ATOM 1320 O O . TRP A 1 165 ? -11.500 15.101 -13.053 1.00 66.88 165 TRP A O 1
ATOM 1330 N N . LEU A 1 166 ? -13.095 14.432 -14.486 1.00 67.25 166 LEU A N 1
ATOM 1331 C CA . LEU A 1 166 ? -13.879 15.666 -14.415 1.00 67.25 166 LEU A CA 1
ATOM 1332 C C . LEU A 1 166 ? -14.411 15.927 -12.999 1.00 67.25 166 LEU A C 1
ATOM 1334 O O . LEU A 1 166 ? -14.353 17.061 -12.537 1.00 67.25 166 LEU A O 1
ATOM 1338 N N . GLY A 1 167 ? -14.868 14.894 -12.285 1.00 64.19 167 GLY A N 1
ATOM 1339 C CA . GLY A 1 167 ? -15.304 15.012 -10.890 1.00 64.19 167 GLY A CA 1
ATOM 1340 C C . GLY A 1 167 ? -14.182 15.438 -9.938 1.00 64.19 167 GLY A C 1
ATOM 1341 O O . GLY A 1 167 ? -14.394 16.301 -9.090 1.00 64.19 167 GLY A O 1
ATOM 1342 N N . VAL A 1 168 ? -12.973 14.893 -10.110 1.00 62.91 168 VAL A N 1
ATOM 1343 C CA . VAL A 1 168 ? -11.781 15.297 -9.341 1.00 62.91 168 VAL A CA 1
ATOM 1344 C C . VAL A 1 168 ? -11.390 16.745 -9.645 1.00 62.91 168 VAL A C 1
ATOM 1346 O O . VAL A 1 168 ? -11.076 17.491 -8.722 1.00 62.91 168 VAL A O 1
ATOM 1349 N N . MET A 1 169 ? -11.444 17.171 -10.910 1.00 64.69 169 MET A N 1
ATOM 1350 C CA . MET A 1 169 ? -11.127 18.552 -11.304 1.00 64.69 169 MET A CA 1
ATOM 1351 C C . MET A 1 169 ? -12.201 19.565 -10.886 1.00 64.69 169 MET A C 1
ATOM 1353 O O . MET A 1 169 ? -11.889 20.730 -10.658 1.00 64.69 169 MET A O 1
ATOM 1357 N N . ALA A 1 170 ? -13.456 19.129 -10.769 1.00 60.50 170 ALA A N 1
ATOM 1358 C CA . ALA A 1 170 ? -14.570 19.952 -10.308 1.00 60.50 170 ALA A CA 1
ATOM 1359 C C . ALA A 1 170 ? -14.635 20.085 -8.776 1.00 60.50 170 ALA A C 1
ATOM 1361 O O . ALA A 1 170 ? -15.427 20.885 -8.274 1.00 60.50 170 ALA A O 1
ATOM 1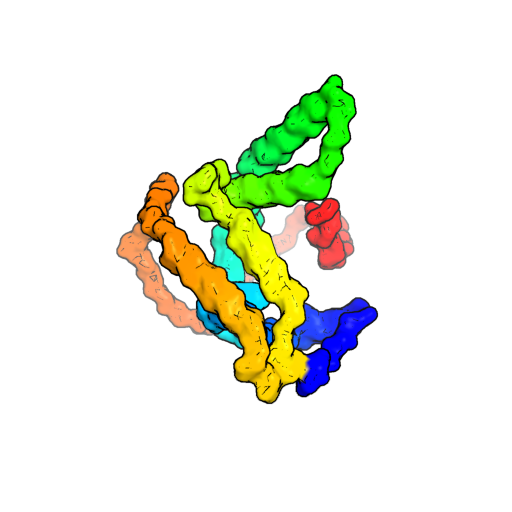362 N N . MET A 1 171 ? -13.821 19.334 -8.018 1.00 53.84 171 MET A N 1
ATOM 1363 C CA . MET A 1 171 ? -13.711 19.556 -6.579 1.00 53.84 171 MET A CA 1
ATOM 1364 C C . MET A 1 171 ? -13.116 20.945 -6.330 1.00 53.84 171 MET A C 1
ATOM 1366 O O . MET A 1 171 ? -12.038 21.245 -6.848 1.00 53.84 171 MET A O 1
ATOM 1370 N N . PRO A 1 172 ? -13.777 21.803 -5.532 1.00 44.62 172 PRO A N 1
ATOM 1371 C CA . PRO A 1 172 ? -13.236 23.112 -5.222 1.00 44.62 172 PRO A CA 1
ATOM 1372 C C . PRO A 1 172 ? -11.884 22.926 -4.533 1.00 44.62 172 PRO A C 1
ATOM 1374 O O . PRO A 1 172 ? -11.807 22.410 -3.415 1.00 44.62 172 PRO A O 1
ATOM 1377 N N . LEU A 1 173 ? -10.816 23.362 -5.204 1.00 42.84 173 LEU A N 1
ATOM 1378 C CA . LEU A 1 173 ? -9.510 23.569 -4.595 1.00 42.84 173 LEU A CA 1
ATOM 1379 C C . LEU A 1 173 ? -9.666 24.704 -3.582 1.00 42.84 173 LEU A C 1
ATOM 1381 O O . LEU A 1 173 ? -9.397 25.866 -3.876 1.00 42.84 173 LEU A O 1
ATOM 1385 N N . GLN A 1 174 ? -10.162 24.390 -2.386 1.00 38.66 174 GLN A N 1
ATOM 1386 C CA . GLN A 1 174 ? -10.033 25.325 -1.283 1.00 38.66 174 GLN A CA 1
ATOM 1387 C C . GLN A 1 174 ? -8.536 25.516 -1.034 1.00 38.66 174 GLN A C 1
ATOM 1389 O O . GLN A 1 174 ? -7.802 24.522 -0.990 1.00 38.66 174 GLN A O 1
ATOM 1394 N N . PRO A 1 175 ? -8.062 26.769 -0.910 1.00 33.41 175 PRO A N 1
ATOM 1395 C CA . PRO A 1 175 ? -6.664 27.025 -0.626 1.00 33.41 175 PRO A CA 1
ATOM 1396 C C . PRO A 1 175 ? -6.283 26.222 0.613 1.00 33.41 175 PRO A C 1
ATOM 1398 O O . PRO A 1 175 ? -6.973 26.280 1.634 1.00 33.41 175 PRO A O 1
ATOM 1401 N N . TYR A 1 176 ? -5.217 25.430 0.493 1.00 34.84 176 TYR A N 1
ATOM 1402 C CA . TYR A 1 176 ? -4.603 24.746 1.620 1.00 34.84 176 TYR A CA 1
ATOM 1403 C C . TYR A 1 176 ? -4.416 25.777 2.739 1.00 34.84 176 TYR A C 1
ATOM 1405 O O . TYR A 1 176 ? -3.577 26.671 2.627 1.00 34.84 176 TYR A O 1
ATOM 1413 N N . SER A 1 177 ? -5.204 25.672 3.811 1.00 31.61 177 SER A N 1
ATOM 1414 C CA . SER A 1 177 ? -4.880 26.373 5.045 1.00 31.61 177 SER A CA 1
ATOM 1415 C C . SER A 1 177 ? -3.606 25.719 5.545 1.00 31.61 177 SER A C 1
ATOM 1417 O O . SER A 1 177 ? -3.617 24.564 5.970 1.00 31.61 177 SER A O 1
ATOM 1419 N N . VAL A 1 178 ? -2.495 26.434 5.407 1.00 34.44 178 VAL A N 1
ATOM 1420 C CA . VAL A 1 178 ? -1.196 26.019 5.920 1.00 34.44 178 VAL A CA 1
ATOM 1421 C C . VAL A 1 178 ? -1.407 25.712 7.404 1.00 34.44 178 VAL A C 1
ATOM 1423 O O . VAL A 1 178 ? -1.787 26.591 8.178 1.00 34.44 178 VAL A O 1
ATOM 1426 N N . GLY A 1 179 ? -1.250 24.443 7.795 1.00 35.69 179 GLY A N 1
ATOM 1427 C CA . GLY A 1 179 ? -1.128 24.078 9.207 1.00 35.69 179 GLY A CA 1
ATOM 1428 C C . GLY A 1 179 ? 0.043 24.843 9.841 1.00 35.69 179 GLY A C 1
ATOM 1429 O O . GLY A 1 179 ? 0.806 25.482 9.115 1.00 35.69 179 GLY A O 1
ATOM 1430 N N . PRO A 1 180 ? 0.216 24.813 11.172 1.00 31.52 180 PRO A N 1
ATOM 1431 C CA . PRO A 1 180 ? 1.227 25.624 11.846 1.00 31.52 180 PRO A CA 1
ATOM 1432 C C . PRO A 1 180 ? 2.589 25.511 11.145 1.00 31.52 180 PRO A C 1
ATOM 1434 O O . PRO A 1 180 ? 3.159 24.427 11.017 1.00 31.52 180 PRO A O 1
ATOM 1437 N N . THR A 1 181 ? 3.083 26.642 10.637 1.00 30.19 181 THR A N 1
ATOM 1438 C CA . THR A 1 181 ? 4.402 26.751 10.017 1.00 30.19 181 THR A CA 1
ATOM 1439 C C . THR A 1 181 ? 5.457 26.477 11.075 1.00 30.19 181 THR A C 1
ATOM 1441 O O . THR A 1 181 ? 5.695 27.298 11.960 1.00 30.19 181 THR A O 1
ATOM 1444 N N . TYR A 1 182 ? 6.115 25.327 10.978 1.00 33.53 182 TYR A N 1
ATOM 1445 C CA . TYR A 1 182 ? 7.356 25.081 11.698 1.00 33.53 182 TYR A CA 1
ATOM 1446 C C . TYR A 1 182 ? 8.482 25.797 10.946 1.00 33.53 182 TYR A C 1
ATOM 1448 O O . TYR A 1 182 ? 8.982 25.309 9.932 1.00 33.53 182 TYR A O 1
ATOM 1456 N N . SER A 1 183 ? 8.854 26.986 11.416 1.00 27.45 183 SER A N 1
ATOM 1457 C CA . SER A 1 183 ? 9.975 27.753 10.870 1.00 27.45 183 SER A CA 1
ATOM 1458 C C . SER A 1 183 ? 11.296 27.058 11.203 1.00 27.45 183 SER A C 1
ATOM 1460 O O . SER A 1 183 ? 11.817 27.185 12.310 1.00 27.45 183 SER A O 1
ATOM 1462 N N . VAL A 1 184 ? 11.862 26.328 10.243 1.00 34.09 184 VAL A N 1
ATOM 1463 C CA . VAL A 1 184 ? 13.248 25.853 10.327 1.00 34.09 184 VAL A CA 1
ATOM 1464 C C . VAL A 1 184 ? 14.158 26.990 9.871 1.00 34.09 184 VAL A C 1
ATOM 1466 O O . VAL A 1 184 ? 14.150 27.385 8.706 1.00 34.09 184 VAL A O 1
ATOM 1469 N N . LYS A 1 185 ? 14.942 27.539 10.802 1.00 28.06 185 LYS A N 1
ATOM 1470 C CA . LYS A 1 185 ? 15.944 28.571 10.522 1.00 28.06 185 LYS A CA 1
ATOM 1471 C C . LYS A 1 185 ? 17.119 27.913 9.791 1.00 28.06 185 LYS A C 1
ATOM 1473 O O . LYS A 1 185 ? 17.967 27.281 10.416 1.00 28.06 185 LYS A O 1
ATOM 1478 N N . LEU A 1 186 ? 17.137 28.002 8.462 1.00 33.34 186 LEU A N 1
ATOM 1479 C CA . LEU A 1 186 ? 18.273 27.550 7.657 1.00 33.34 186 LEU A CA 1
ATOM 1480 C C . LEU A 1 186 ? 19.511 28.413 7.981 1.00 33.34 186 LEU A C 1
ATOM 1482 O O . LEU A 1 186 ? 19.374 29.631 8.136 1.00 33.34 186 LEU A O 1
ATOM 1486 N N . PRO A 1 187 ? 20.716 27.826 8.098 1.00 37.38 187 PRO A N 1
ATOM 1487 C CA . PRO A 1 187 ? 21.939 28.596 8.293 1.00 37.38 187 PRO A CA 1
ATOM 1488 C C . PRO A 1 187 ? 22.213 29.479 7.067 1.00 37.38 187 PRO A C 1
ATOM 1490 O O . PRO A 1 187 ? 22.068 29.045 5.927 1.00 37.38 187 PRO A O 1
ATOM 1493 N N . ALA A 1 188 ? 22.640 30.722 7.305 1.00 41.53 188 ALA A N 1
ATOM 1494 C CA . ALA A 1 188 ? 22.787 31.776 6.292 1.00 41.53 188 ALA A CA 1
ATOM 1495 C C . ALA A 1 188 ? 23.859 31.516 5.209 1.00 41.53 188 ALA A C 1
ATOM 1497 O O . ALA A 1 188 ? 24.003 32.313 4.285 1.00 41.53 188 ALA A O 1
ATOM 1498 N N . LYS A 1 189 ? 24.611 30.414 5.299 1.00 36.81 189 LYS A N 1
ATOM 1499 C CA . LYS A 1 189 ? 25.574 29.970 4.287 1.00 36.81 189 LYS A CA 1
ATOM 1500 C C . LYS A 1 189 ? 25.531 28.449 4.183 1.00 36.81 189 LYS A C 1
ATOM 1502 O O . LYS A 1 189 ? 25.859 27.754 5.142 1.00 36.81 189 LYS A O 1
ATOM 1507 N N . LEU A 1 190 ? 25.161 27.945 3.006 1.00 44.47 190 LEU A N 1
ATOM 1508 C CA . LEU A 1 190 ? 25.505 26.581 2.613 1.00 44.47 190 LEU A CA 1
ATOM 1509 C C . LEU A 1 190 ? 27.040 26.506 2.507 1.00 44.47 190 LEU A C 1
ATOM 1511 O O . LEU A 1 190 ? 27.620 27.363 1.833 1.00 44.47 190 LEU A O 1
ATOM 1515 N N . PRO A 1 191 ? 27.719 25.523 3.123 1.00 38.28 191 PRO A N 1
ATOM 1516 C CA . PRO A 1 191 ? 29.107 25.265 2.773 1.00 38.28 191 PRO A CA 1
ATOM 1517 C C . PRO A 1 191 ? 29.165 24.844 1.293 1.00 38.28 191 PRO A C 1
ATOM 1519 O O . PRO A 1 191 ? 28.290 24.093 0.844 1.00 38.28 191 PRO A O 1
ATOM 1522 N N . PRO A 1 192 ? 30.144 25.330 0.509 1.00 36.75 192 PRO A N 1
ATOM 1523 C CA . PRO A 1 192 ? 30.296 24.895 -0.871 1.00 36.75 192 PRO A CA 1
ATOM 1524 C C . PRO A 1 192 ? 30.535 23.383 -0.901 1.00 36.75 192 PRO A C 1
ATOM 1526 O O . PRO A 1 192 ? 31.286 22.844 -0.087 1.00 36.75 192 PRO A O 1
ATOM 1529 N N . LEU A 1 193 ? 29.869 22.703 -1.836 1.00 44.38 193 LEU A N 1
ATOM 1530 C CA . LEU A 1 193 ? 30.075 21.284 -2.110 1.00 44.38 193 LEU A CA 1
ATOM 1531 C C . LEU A 1 193 ? 31.540 21.079 -2.512 1.00 44.38 193 LEU A C 1
ATOM 1533 O O . LEU A 1 193 ? 31.926 21.377 -3.641 1.00 44.38 193 LEU A O 1
ATOM 1537 N N . ALA A 1 194 ? 32.363 20.598 -1.582 1.00 36.34 194 ALA A N 1
ATOM 1538 C CA . ALA A 1 194 ? 33.706 20.148 -1.904 1.00 36.34 194 ALA A CA 1
ATOM 1539 C C . ALA A 1 194 ? 33.606 18.862 -2.749 1.00 36.34 194 ALA A C 1
ATOM 1541 O O . ALA A 1 194 ? 32.834 17.963 -2.394 1.00 36.34 194 ALA A O 1
ATOM 1542 N N . PRO A 1 195 ? 34.358 18.739 -3.856 1.00 35.28 195 PRO A N 1
ATOM 1543 C CA . PRO A 1 195 ? 34.444 17.486 -4.588 1.00 35.28 195 PRO A CA 1
ATOM 1544 C C . PRO A 1 195 ? 35.148 16.448 -3.706 1.00 35.28 195 PRO A C 1
ATOM 1546 O O . PRO A 1 195 ? 36.247 16.677 -3.203 1.00 35.28 195 PRO A O 1
ATOM 1549 N N . VAL A 1 196 ? 34.497 15.306 -3.490 1.00 36.22 196 VAL A N 1
ATOM 1550 C CA . VAL A 1 196 ? 35.068 14.188 -2.732 1.00 36.22 196 VAL A CA 1
ATOM 1551 C C . VAL A 1 196 ? 36.212 13.585 -3.551 1.00 36.22 196 VAL A C 1
ATOM 1553 O O . VAL A 1 196 ? 35.971 12.883 -4.530 1.00 36.22 196 VAL A O 1
ATOM 1556 N N . SER A 1 197 ? 37.455 13.869 -3.154 1.00 30.73 197 SER A N 1
ATOM 1557 C CA . SER A 1 197 ? 38.648 13.136 -3.591 1.00 30.73 197 SER A CA 1
ATOM 1558 C C . SER A 1 197 ? 38.896 11.956 -2.645 1.00 30.73 197 SER A C 1
ATOM 1560 O O . SER A 1 197 ? 38.874 12.109 -1.425 1.00 30.73 197 SER A O 1
ATOM 1562 N N . LEU A 1 198 ? 39.114 10.769 -3.211 1.00 33.22 198 LEU A N 1
ATOM 1563 C CA . LEU A 1 198 ? 39.156 9.458 -2.546 1.00 33.22 198 LEU A CA 1
ATOM 1564 C C . LEU A 1 198 ? 40.480 9.135 -1.811 1.00 33.22 198 LEU A C 1
ATOM 1566 O O . LEU A 1 198 ? 40.846 7.968 -1.711 1.00 33.22 198 LEU A O 1
ATOM 1570 N N . SER A 1 199 ? 41.217 10.119 -1.284 1.00 32.56 199 SER A N 1
ATOM 1571 C CA . SER A 1 199 ? 42.604 9.895 -0.824 1.00 32.56 199 SER A CA 1
ATOM 1572 C C . SER A 1 199 ? 42.946 10.307 0.617 1.00 32.56 199 SER A C 1
ATOM 1574 O O . SER A 1 199 ? 44.114 10.549 0.900 1.00 32.56 199 SER A O 1
ATOM 1576 N N . SER A 1 200 ? 41.998 10.379 1.557 1.00 30.88 200 SER A N 1
ATOM 1577 C CA . SER A 1 200 ? 42.322 10.799 2.938 1.00 30.88 200 SER A CA 1
ATOM 1578 C C . SER A 1 200 ? 41.559 10.064 4.047 1.00 30.88 200 SER A C 1
ATOM 1580 O O . SER A 1 200 ? 40.959 10.680 4.923 1.00 30.88 200 SER A O 1
ATOM 1582 N N . TRP A 1 201 ? 41.646 8.733 4.067 1.00 31.59 201 TRP A N 1
ATOM 1583 C CA . TRP A 1 201 ? 41.363 7.951 5.277 1.00 31.59 201 TRP A CA 1
ATOM 1584 C C . TRP A 1 201 ? 42.673 7.368 5.819 1.00 31.59 201 TRP A C 1
ATOM 1586 O O . TRP A 1 201 ? 43.075 6.272 5.440 1.00 31.59 201 TRP A O 1
ATOM 1596 N N . HIS A 1 202 ? 43.348 8.103 6.706 1.00 31.31 202 HIS A N 1
ATOM 1597 C CA . HIS A 1 202 ? 44.354 7.521 7.597 1.00 31.31 202 HIS A CA 1
ATOM 1598 C C . HIS A 1 202 ? 43.660 7.101 8.897 1.00 31.31 202 HIS A C 1
ATOM 1600 O O . HIS A 1 202 ? 43.168 7.937 9.652 1.00 31.31 202 HIS A O 1
ATOM 1606 N N . LEU A 1 203 ? 43.592 5.790 9.123 1.00 30.92 203 LEU A N 1
ATOM 1607 C CA . LEU A 1 203 ? 43.201 5.184 10.393 1.00 30.92 203 LEU A CA 1
ATOM 1608 C C . LEU A 1 203 ? 44.388 5.266 11.361 1.00 30.92 203 LEU A C 1
ATOM 1610 O O . LEU A 1 203 ? 45.455 4.734 11.061 1.00 30.92 203 LEU A O 1
ATOM 1614 N N . SER A 1 204 ? 44.188 5.879 12.527 1.00 29.23 204 SER A N 1
ATOM 1615 C CA . SER A 1 204 ? 45.089 5.724 13.675 1.00 29.23 204 SER A CA 1
ATOM 1616 C C . SER A 1 204 ? 44.507 4.677 14.635 1.00 29.23 204 SER A C 1
ATOM 1618 O O . SER A 1 204 ? 43.316 4.763 14.945 1.00 29.23 204 SER A O 1
ATOM 1620 N N . PRO A 1 205 ? 45.294 3.695 15.112 1.00 31.70 205 PRO A N 1
ATOM 1621 C CA . PRO A 1 205 ? 44.800 2.635 15.985 1.00 31.70 205 PRO A CA 1
ATOM 1622 C C . PRO A 1 205 ? 44.830 3.051 17.463 1.00 31.70 205 PRO A C 1
ATOM 1624 O O . PRO A 1 205 ? 45.808 3.627 17.937 1.00 31.70 205 PRO A O 1
ATOM 1627 N N . THR A 1 206 ? 43.784 2.701 18.214 1.00 32.91 206 THR A N 1
ATOM 1628 C CA . THR A 1 206 ? 43.779 2.709 19.687 1.00 32.91 206 THR A CA 1
ATOM 1629 C C . THR A 1 206 ? 44.100 1.303 20.234 1.00 32.91 206 THR A C 1
ATOM 1631 O O . THR A 1 206 ? 43.611 0.321 19.671 1.00 32.91 206 THR A O 1
ATOM 1634 N N . PRO A 1 207 ? 44.912 1.165 21.306 1.00 31.69 207 PRO A N 1
ATOM 1635 C CA . PRO A 1 207 ? 45.320 -0.130 21.860 1.00 31.69 207 PRO A CA 1
ATOM 1636 C C . PRO A 1 207 ? 44.274 -0.757 22.808 1.00 31.69 207 PRO A C 1
ATOM 1638 O O . PRO A 1 207 ? 43.328 -0.081 23.217 1.00 31.69 207 PRO A O 1
ATOM 1641 N N . PRO A 1 208 ? 44.434 -2.050 23.168 1.00 39.03 208 PRO A N 1
ATOM 1642 C CA . PRO A 1 208 ? 43.371 -2.865 23.743 1.00 39.03 208 PRO A CA 1
ATOM 1643 C C . PRO A 1 208 ? 43.389 -2.892 25.278 1.00 39.03 208 PRO A C 1
ATOM 1645 O O . PRO A 1 208 ? 44.399 -3.237 25.888 1.00 39.03 208 PRO A O 1
ATOM 1648 N N . SER A 1 209 ? 42.232 -2.675 25.905 1.00 30.78 209 SER A N 1
ATOM 1649 C CA . SER A 1 209 ? 41.937 -3.245 27.224 1.00 30.78 209 SER A CA 1
ATOM 1650 C C . SER A 1 209 ? 40.430 -3.452 27.438 1.00 30.78 209 SER A C 1
ATOM 1652 O O . SER A 1 209 ? 39.639 -2.524 27.531 1.00 30.78 209 SER A O 1
ATOM 1654 N N . GLN A 1 210 ? 40.080 -4.740 27.481 1.00 30.34 210 GLN A N 1
ATOM 1655 C CA . GLN A 1 210 ? 39.045 -5.388 28.292 1.00 30.34 210 GLN A CA 1
ATOM 1656 C C . GLN A 1 210 ? 37.641 -4.769 28.372 1.00 30.34 210 GLN A C 1
ATOM 1658 O O . GLN A 1 210 ? 37.380 -3.972 29.261 1.00 30.34 210 GLN A O 1
ATOM 1663 N N . ILE A 1 211 ? 36.698 -5.334 27.603 1.00 32.25 211 ILE A N 1
ATOM 1664 C CA . ILE A 1 211 ? 35.454 -5.890 28.168 1.00 32.25 211 ILE A CA 1
ATOM 1665 C C . ILE A 1 211 ? 35.142 -7.206 27.443 1.00 32.25 211 ILE A C 1
ATOM 1667 O O . ILE A 1 211 ? 34.867 -7.255 26.247 1.00 32.25 211 ILE A O 1
ATOM 1671 N N . SER A 1 212 ? 35.229 -8.282 28.210 1.00 30.09 212 SER A N 1
ATOM 1672 C CA . SER A 1 212 ? 34.817 -9.650 27.918 1.00 30.09 212 SER A CA 1
ATOM 1673 C C . SER A 1 212 ? 33.287 -9.789 27.890 1.00 30.09 212 SER A C 1
ATOM 1675 O O . SER A 1 212 ? 32.617 -9.401 28.843 1.00 30.09 212 SER A O 1
ATOM 1677 N N . GLY A 1 213 ? 32.742 -10.394 26.830 1.00 35.16 213 GLY A N 1
ATOM 1678 C CA . GLY A 1 213 ? 31.337 -10.808 26.712 1.00 35.16 213 GLY A CA 1
ATOM 1679 C C . GLY A 1 213 ? 31.081 -11.504 25.364 1.00 35.16 213 GLY A C 1
ATOM 1680 O O . GLY A 1 213 ? 31.742 -11.155 24.386 1.00 35.16 213 GLY A O 1
ATOM 1681 N N . PRO A 1 214 ? 30.208 -12.526 25.285 1.00 30.56 214 PRO A N 1
ATOM 1682 C CA . PRO A 1 214 ? 30.206 -13.469 24.172 1.00 30.56 214 PRO A CA 1
ATOM 1683 C C . PRO A 1 214 ? 29.662 -12.852 22.879 1.00 30.56 214 PRO A C 1
ATOM 1685 O O . PRO A 1 214 ? 28.641 -12.166 22.863 1.00 30.56 214 PRO A O 1
ATOM 1688 N N . ILE A 1 215 ? 30.334 -13.175 21.774 1.00 31.02 215 ILE A N 1
ATOM 1689 C CA . ILE A 1 215 ? 29.859 -12.952 20.410 1.00 31.02 215 ILE A CA 1
ATOM 1690 C C . ILE A 1 215 ? 28.655 -13.871 20.192 1.00 31.02 215 ILE A C 1
ATOM 1692 O O . ILE A 1 215 ? 28.807 -15.064 19.939 1.00 31.02 215 ILE A O 1
ATOM 1696 N N . VAL A 1 216 ? 27.448 -13.316 20.280 1.00 30.73 216 VAL A N 1
ATOM 1697 C CA . VAL A 1 216 ? 26.248 -13.969 19.752 1.00 30.73 216 VAL A CA 1
ATOM 1698 C C . VAL A 1 216 ? 26.008 -13.418 18.353 1.00 30.73 216 VAL A C 1
ATOM 1700 O O . VAL A 1 216 ? 25.456 -12.334 18.160 1.00 30.73 216 VAL A O 1
ATOM 1703 N N . SER A 1 217 ? 26.449 -14.194 17.364 1.00 34.00 217 SER A N 1
ATOM 1704 C CA . SER A 1 217 ? 25.992 -14.094 15.980 1.00 34.00 217 SER A CA 1
ATOM 1705 C C . SER A 1 217 ? 24.462 -14.132 15.980 1.00 34.00 217 SER A C 1
ATOM 1707 O O . SER A 1 217 ? 23.864 -15.188 16.189 1.00 34.00 217 SER A O 1
ATOM 1709 N N . THR A 1 218 ? 23.820 -12.989 15.743 1.00 27.77 218 THR A N 1
ATOM 1710 C CA . THR A 1 218 ? 22.377 -12.948 15.502 1.00 27.77 218 THR A CA 1
ATOM 1711 C C . THR A 1 218 ? 22.157 -12.550 14.052 1.00 27.77 218 THR A C 1
ATOM 1713 O O . THR A 1 218 ? 22.293 -11.394 13.664 1.00 27.77 218 THR A O 1
ATOM 1716 N N . SER A 1 219 ? 21.871 -13.576 13.254 1.00 30.14 219 SER A N 1
ATOM 1717 C CA . SER A 1 219 ? 21.395 -13.515 11.876 1.00 30.14 219 SER A CA 1
ATOM 1718 C C . SER A 1 219 ? 20.288 -12.465 11.693 1.00 30.14 219 SER A C 1
ATOM 1720 O O . SER A 1 219 ? 19.441 -12.270 12.568 1.00 30.14 219 SER A O 1
ATOM 1722 N N . ALA A 1 220 ? 20.260 -11.840 10.511 1.00 30.78 220 ALA A N 1
ATOM 1723 C CA . ALA A 1 220 ? 19.321 -10.815 10.038 1.00 30.78 220 ALA A CA 1
ATOM 1724 C C . ALA A 1 220 ? 17.817 -11.199 10.080 1.00 30.78 220 ALA A C 1
ATOM 1726 O O . ALA A 1 220 ? 16.962 -10.446 9.619 1.00 30.78 220 ALA A O 1
ATOM 1727 N N . SER A 1 221 ? 17.469 -12.349 10.658 1.00 30.88 221 SER A N 1
ATOM 1728 C CA . SER A 1 221 ? 16.103 -12.849 10.825 1.00 30.88 221 SER A CA 1
ATOM 1729 C C . SER A 1 221 ? 15.310 -12.143 11.944 1.00 30.88 221 SER A C 1
ATOM 1731 O O . SER A 1 221 ? 14.081 -12.122 11.910 1.00 30.88 221 SER A O 1
ATOM 1733 N N . SER A 1 222 ? 15.972 -11.491 12.911 1.00 27.58 222 SER A N 1
ATOM 1734 C CA . SER A 1 222 ? 15.280 -10.926 14.089 1.00 27.58 222 SER A CA 1
ATOM 1735 C C . SER A 1 222 ? 14.522 -9.609 13.827 1.00 27.58 222 SER A C 1
ATOM 1737 O O . SER A 1 222 ? 13.665 -9.216 14.616 1.00 27.58 222 SER A O 1
ATOM 1739 N N . TYR A 1 223 ? 14.768 -8.930 12.698 1.00 31.16 223 TYR A N 1
ATOM 1740 C CA . TYR A 1 223 ? 14.140 -7.630 12.410 1.00 31.16 223 TYR A CA 1
ATOM 1741 C C . TYR A 1 223 ? 12.679 -7.736 11.927 1.00 31.16 223 TYR A C 1
ATOM 1743 O O . TYR A 1 223 ? 11.928 -6.769 12.015 1.00 31.16 223 TYR A O 1
ATOM 1751 N N . TYR A 1 224 ? 12.237 -8.915 11.472 1.00 31.45 224 TYR A N 1
ATOM 1752 C CA . TYR A 1 224 ? 10.888 -9.104 10.918 1.00 31.45 224 TYR A CA 1
ATOM 1753 C C . TYR A 1 224 ? 9.827 -9.542 11.938 1.00 31.45 224 TYR A C 1
ATOM 1755 O O . TYR A 1 224 ? 8.641 -9.521 11.627 1.00 31.45 224 TYR A O 1
ATOM 1763 N N . ARG A 1 225 ? 10.207 -9.894 13.173 1.00 29.48 225 ARG A N 1
ATOM 1764 C CA . ARG A 1 225 ? 9.274 -10.456 14.170 1.00 29.48 225 ARG A CA 1
ATOM 1765 C C . ARG A 1 225 ? 8.654 -9.416 15.122 1.00 29.48 225 ARG A C 1
ATOM 1767 O O . ARG A 1 225 ? 8.075 -9.790 16.133 1.00 29.48 225 ARG A O 1
ATOM 1774 N N . ARG A 1 226 ? 8.789 -8.114 14.836 1.00 27.73 226 ARG A N 1
ATOM 1775 C CA . ARG A 1 226 ? 8.285 -7.020 15.698 1.00 27.73 226 ARG A CA 1
ATOM 1776 C C . ARG A 1 226 ? 7.291 -6.065 15.030 1.00 27.73 226 ARG A C 1
ATOM 1778 O O . ARG A 1 226 ? 7.006 -5.013 15.591 1.00 27.73 226 ARG A O 1
ATOM 1785 N N . LEU A 1 227 ? 6.779 -6.415 13.849 1.00 31.92 227 LEU A N 1
ATOM 1786 C CA . LEU A 1 227 ? 5.835 -5.578 13.094 1.00 31.92 227 LEU A CA 1
ATOM 1787 C C . LEU A 1 227 ? 4.494 -6.257 12.763 1.00 31.92 227 LEU A C 1
ATOM 1789 O O . LEU A 1 227 ? 3.733 -5.707 11.972 1.00 31.92 227 LEU A O 1
ATOM 1793 N N . PHE A 1 228 ? 4.175 -7.383 13.403 1.00 36.19 228 PHE A N 1
ATOM 1794 C CA . PHE A 1 228 ? 2.832 -7.970 13.407 1.00 36.19 228 PHE A CA 1
ATOM 1795 C C . PHE A 1 228 ? 2.462 -8.407 14.819 1.00 36.19 228 PHE A C 1
ATOM 1797 O O . PHE A 1 228 ? 3.354 -8.979 15.489 1.00 36.19 228 PHE A O 1
#

pLDDT: mean 73.65, std 24.65, range [27.45, 98.06]

Secondary structure (DSSP, 8-state):
-TTS------SHHHHHIIIIISHHHH-PPPP-HHHHHHTTTTTSTTTPPSSHHHHHHHHHHHHHTSSHHHHHHTHHHHHHHHHHHHHHHHHHHHTT----HHHHHHHHHHHHHHHHHHSS--BTTB--HHHHHHHHHHHHS--HHHH-GGGGGG-SHHHHHHHHHHHHHTS----------------S-PPP-----S----PPPPPP-----------GGGGGTT--